Protein AF-0000000082179197 (afdb_homodimer)

Secondary structure (DSSP, 8-state):
------------SSS--------TT-SEEEEE-SS-SSSEEEEEEESS--S-GGG--GGGHHHHHHHHHHHHHHHHHHT-TT-EEEEEEEHHHHT--SSS--EEEEESSPPPSS--/------------SSS--------TT-SEEEEE-SS-SSSEEEEEEESS--S-GGG--GGGHHHHHHHHHHHHHHHHHHT-TT-EEEEEEEHHHHT--SSS--EEEEESSPPPSS--

Structure (mmCIF, N/CA/C/O backbone):
data_AF-0000000082179197-model_v1
#
loop_
_entity.id
_entity.type
_entity.pdbx_description
1 polymer 'HIT domain-containing protein'
#
loop_
_atom_site.group_PDB
_atom_site.id
_atom_site.type_symbol
_atom_site.label_atom_id
_atom_site.label_alt_id
_atom_site.label_comp_id
_atom_site.label_asym_id
_atom_s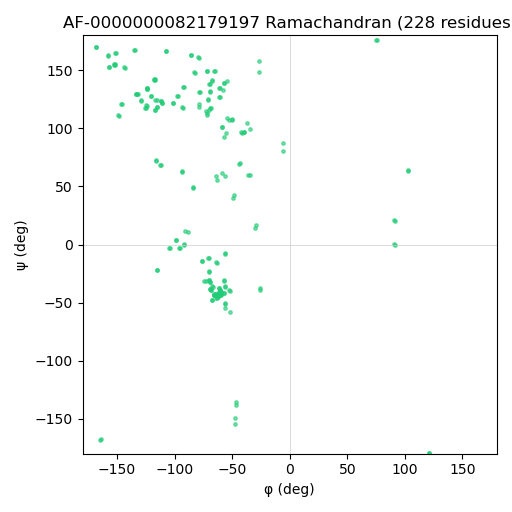ite.label_entity_id
_atom_site.label_seq_id
_atom_site.pdbx_PDB_ins_code
_atom_site.Cartn_x
_atom_site.Cartn_y
_atom_site.Cartn_z
_atom_site.occupancy
_atom_site.B_iso_or_equiv
_atom_site.auth_seq_id
_atom_site.auth_comp_id
_atom_site.auth_asym_id
_atom_site.auth_atom_id
_atom_site.pdbx_PDB_model_num
ATOM 1 N N . VAL A 1 1 ? -20.734 -18.781 -7.215 1 22.14 1 VAL A N 1
ATOM 2 C CA . VAL A 1 1 ? -20.656 -17.375 -6.801 1 22.14 1 VAL A CA 1
ATOM 3 C C . VAL A 1 1 ? -19.672 -16.641 -7.691 1 22.14 1 VAL A C 1
ATOM 5 O O . VAL A 1 1 ? -18.516 -17.062 -7.848 1 22.14 1 VAL A O 1
ATOM 8 N N . PRO A 1 2 ? -19.953 -15.82 -8.773 1 27.11 2 PRO A N 1
ATOM 9 C CA . PRO A 1 2 ? -19.094 -15.438 -9.891 1 27.11 2 PRO A CA 1
ATOM 10 C C . PRO A 1 2 ? -17.781 -14.797 -9.43 1 27.11 2 PRO A C 1
ATOM 12 O O . PRO A 1 2 ? -17.781 -14 -8.492 1 27.11 2 PRO A O 1
ATOM 15 N N . GLY A 1 3 ? -16.703 -15.477 -9.312 1 29.89 3 GLY A N 1
ATOM 16 C CA . GLY A 1 3 ? -15.312 -15.148 -9 1 29.89 3 GLY A CA 1
ATOM 17 C C . GLY A 1 3 ? -14.844 -13.867 -9.656 1 29.89 3 GLY A C 1
ATOM 18 O O . GLY A 1 3 ? -15.102 -13.633 -10.844 1 29.89 3 GLY A O 1
ATOM 19 N N . ALA A 1 4 ? -14.867 -12.766 -8.953 1 36.06 4 ALA A N 1
ATOM 20 C CA . ALA A 1 4 ? -14.461 -11.453 -9.445 1 36.06 4 ALA A CA 1
ATOM 21 C C . ALA A 1 4 ? -13.195 -11.547 -10.297 1 36.06 4 ALA A C 1
ATOM 23 O O . ALA A 1 4 ? -12.188 -12.102 -9.852 1 36.06 4 ALA A O 1
ATOM 24 N N . PRO A 1 5 ? -13.281 -11.625 -11.633 1 37.62 5 PRO A N 1
ATOM 25 C CA . PRO A 1 5 ? -12.188 -11.906 -12.562 1 37.62 5 PRO A CA 1
ATOM 26 C C . PRO A 1 5 ? -10.961 -11.023 -12.32 1 37.62 5 PRO A C 1
ATOM 28 O O . PRO A 1 5 ? -11.102 -9.852 -11.953 1 37.62 5 PRO A O 1
ATOM 31 N N . VAL A 1 6 ? -9.969 -11.531 -11.812 1 39.62 6 VAL A N 1
ATOM 32 C CA . VAL A 1 6 ? -8.633 -10.945 -11.766 1 39.62 6 VAL A CA 1
ATOM 33 C C . VAL A 1 6 ? -8.133 -10.68 -13.18 1 39.62 6 VAL A C 1
ATOM 35 O O . VAL A 1 6 ? -8.133 -11.57 -14.031 1 39.62 6 VAL A O 1
ATOM 38 N N . CYS A 1 7 ? -8.133 -9.523 -13.742 1 36.84 7 CYS A N 1
ATOM 39 C CA . CYS A 1 7 ? -7.758 -9.133 -15.094 1 36.84 7 CYS A CA 1
ATOM 40 C C . CYS A 1 7 ? -6.285 -9.414 -15.352 1 36.84 7 CYS A C 1
ATOM 42 O O . CYS A 1 7 ? -5.414 -8.688 -14.859 1 36.84 7 CYS A O 1
ATOM 44 N N . VAL A 1 8 ? -5.668 -10.641 -15.203 1 36.47 8 VAL A N 1
ATOM 45 C CA . VAL A 1 8 ? -4.266 -10.875 -15.523 1 36.47 8 VAL A CA 1
ATOM 46 C C . VAL A 1 8 ? -4.098 -11.039 -17.031 1 36.47 8 VAL A C 1
ATOM 48 O O . VAL A 1 8 ? -4.895 -11.719 -17.688 1 36.47 8 VAL A O 1
ATOM 51 N N . LYS A 1 9 ? -3.24 -10.062 -17.734 1 36.38 9 LYS A N 1
ATOM 52 C CA . LYS A 1 9 ? -2.926 -10.211 -19.156 1 36.38 9 LYS A CA 1
ATOM 53 C C . LYS A 1 9 ? -1.988 -11.391 -19.391 1 36.38 9 LYS A C 1
ATOM 55 O O . LYS A 1 9 ? -0.962 -11.516 -18.719 1 36.38 9 LYS A O 1
ATOM 60 N N . ASN A 1 10 ? -2.221 -12.539 -20.078 1 35.44 10 ASN A N 1
ATOM 61 C CA . ASN A 1 10 ? -1.372 -13.609 -20.578 1 35.44 10 ASN A CA 1
ATOM 62 C C . ASN A 1 10 ? -0.492 -13.141 -21.734 1 35.44 10 ASN A C 1
ATOM 64 O O . ASN A 1 10 ? -0.9 -12.289 -22.531 1 35.44 10 ASN A O 1
ATOM 68 N N . LYS A 1 11 ? 0.947 -13.359 -21.859 1 31.59 11 LYS A N 1
ATOM 69 C CA . LYS A 1 11 ? 1.962 -13.148 -22.891 1 31.59 11 LYS A CA 1
ATOM 70 C C . LYS A 1 11 ? 1.547 -13.781 -24.219 1 31.59 11 LYS A C 1
ATOM 72 O O . LYS A 1 11 ? 2.326 -13.805 -25.172 1 31.59 11 LYS A O 1
ATOM 77 N N . GLY A 1 12 ? 1.224 -14.852 -24.734 1 33.34 12 GLY A N 1
ATOM 78 C CA . GLY A 1 12 ? 1.693 -15.406 -25.984 1 33.34 12 GLY A CA 1
ATOM 79 C C . GLY A 1 12 ? 1.688 -14.406 -27.125 1 33.34 12 GLY A C 1
ATOM 80 O O . GLY A 1 12 ? 2.74 -14.07 -27.672 1 33.34 12 GLY A O 1
ATOM 81 N N . GLY A 1 13 ? 1.188 -14.555 -28.641 1 32.03 13 GLY A N 1
ATOM 82 C CA . GLY A 1 13 ? 1.488 -14.094 -29.984 1 32.03 13 GLY A CA 1
ATOM 83 C C . GLY A 1 13 ? 1.683 -12.586 -30.062 1 32.03 13 GLY A C 1
ATOM 84 O O . GLY A 1 13 ? 1.967 -11.938 -29.047 1 32.03 13 GLY A O 1
ATOM 85 N N . GLN A 1 14 ? 1.376 -11.781 -31.562 1 31.78 14 GLN A N 1
ATOM 86 C CA . GLN A 1 14 ? 1.366 -10.43 -32.094 1 31.78 14 GLN A CA 1
ATOM 87 C C . GLN A 1 14 ? 1.083 -9.398 -31.016 1 31.78 14 GLN A C 1
ATOM 89 O O . GLN A 1 14 ? 0.491 -9.719 -29.984 1 31.78 14 GLN A O 1
ATOM 94 N N . LEU A 1 15 ? 1.567 -7.883 -31.281 1 34.41 15 LEU A N 1
ATOM 95 C CA . LEU A 1 15 ? 1.465 -6.645 -30.531 1 34.41 15 LEU A CA 1
ATOM 96 C C . LEU A 1 15 ? 0.216 -6.641 -29.656 1 34.41 15 LEU A C 1
ATOM 98 O O . LEU A 1 15 ? -0.754 -5.941 -29.953 1 34.41 15 LEU A O 1
ATOM 102 N N . ASN A 1 16 ? -0.421 -7.699 -29.375 1 31.84 16 ASN A N 1
ATOM 103 C CA . ASN A 1 16 ? -1.785 -7.836 -28.875 1 31.84 16 ASN A CA 1
ATOM 104 C C . ASN A 1 16 ? -1.973 -7.098 -27.562 1 31.84 16 ASN A C 1
ATOM 106 O O . ASN A 1 16 ? -1.055 -7.043 -26.734 1 31.84 16 ASN A O 1
ATOM 110 N N . ILE A 1 17 ? -3.029 -6.297 -27.375 1 32.75 17 ILE A N 1
ATOM 111 C CA . ILE A 1 17 ? -3.527 -5.414 -26.328 1 32.75 17 ILE A CA 1
ATOM 112 C C . ILE A 1 17 ? -3.18 -5.992 -24.969 1 32.75 17 ILE A C 1
ATOM 114 O O . ILE A 1 17 ? -3.277 -7.203 -24.75 1 32.75 17 ILE A O 1
ATOM 118 N N . ARG A 1 18 ? -2.16 -5.578 -24.266 1 37.41 18 ARG A N 1
ATOM 119 C CA . ARG A 1 18 ? -1.825 -5.52 -22.844 1 37.41 18 ARG A CA 1
ATOM 120 C C . ARG A 1 18 ? -3.008 -5.953 -21.984 1 37.41 18 ARG A C 1
ATOM 122 O O . ARG A 1 18 ? -4.082 -5.348 -22.047 1 37.41 18 ARG A O 1
ATOM 129 N N . LYS A 1 19 ? -3.158 -7.082 -21.734 1 39 19 LYS A N 1
ATOM 130 C CA . LYS A 1 19 ? -4.254 -7.855 -21.156 1 39 19 LYS A CA 1
ATOM 131 C C . LYS A 1 19 ? -4.773 -7.211 -19.875 1 39 19 LYS A C 1
ATOM 133 O O . LYS A 1 19 ? -4.137 -7.305 -18.828 1 39 19 LYS A O 1
ATOM 138 N N . VAL A 1 20 ? -4.875 -5.832 -19.875 1 39.06 20 VAL A N 1
ATOM 139 C CA . VAL A 1 20 ? -5.762 -5.172 -18.922 1 39.06 20 VAL A CA 1
ATOM 140 C C . VAL A 1 20 ? -7.016 -6.02 -18.703 1 39.06 20 VAL A C 1
ATOM 142 O O . VAL A 1 20 ? -7.75 -6.301 -19.656 1 39.06 20 VAL A O 1
ATOM 145 N N . VAL A 1 21 ? -6.855 -7.137 -18.266 1 35.69 21 VAL A N 1
ATOM 146 C CA . VAL A 1 21 ? -8.141 -7.781 -18.016 1 35.69 21 VAL A CA 1
ATOM 147 C C . VAL A 1 21 ? -9.094 -6.801 -17.344 1 35.69 21 VAL A C 1
ATOM 149 O O . VAL A 1 21 ? -8.828 -6.352 -16.219 1 35.69 21 VAL A O 1
ATOM 152 N N . LEU A 1 22 ? -9.539 -5.797 -18.125 1 39.91 22 LEU A N 1
ATOM 153 C CA . LEU A 1 22 ? -10.648 -4.969 -17.672 1 39.91 22 LEU A CA 1
ATOM 154 C C . LEU A 1 22 ? -11.883 -5.82 -17.406 1 39.91 22 LEU A C 1
ATOM 156 O O . LEU A 1 22 ? -12.391 -6.488 -18.312 1 39.91 22 LEU A O 1
ATOM 160 N N . HIS A 1 23 ? -11.828 -6.641 -16.594 1 38.22 23 HIS A N 1
ATOM 161 C CA . HIS A 1 23 ? -13.25 -6.961 -16.484 1 38.22 23 HIS A CA 1
ATOM 162 C C . HIS A 1 23 ? -14.078 -5.711 -16.203 1 38.22 23 HIS A C 1
ATOM 164 O O . HIS A 1 23 ? -13.656 -4.844 -15.438 1 38.22 23 HIS A O 1
ATOM 170 N N . VAL A 1 24 ? -14.805 -5.277 -17.141 1 43.41 24 VAL A N 1
ATOM 171 C CA . VAL A 1 24 ? -15.766 -4.18 -17.219 1 43.41 24 VAL A CA 1
ATOM 172 C C . VAL A 1 24 ? -16.328 -3.896 -15.82 1 43.41 24 VAL A C 1
ATOM 174 O O . VAL A 1 24 ? -16.516 -2.738 -15.445 1 43.41 24 VAL A O 1
ATOM 177 N N . LEU A 1 25 ? -16.547 -4.875 -15.031 1 47.84 25 LEU A N 1
ATOM 178 C CA . LEU A 1 25 ? -17.188 -4.629 -13.75 1 47.84 25 LEU A CA 1
ATOM 179 C C . LEU A 1 25 ? -16.156 -4.352 -12.664 1 47.84 25 LEU A C 1
ATOM 181 O O . LEU A 1 25 ? -16.484 -4.262 -11.484 1 47.84 25 LEU A O 1
ATOM 185 N N . CYS A 1 26 ? -14.852 -4.148 -13.273 1 64.44 26 CYS A N 1
ATOM 186 C CA . CYS A 1 26 ? -13.82 -4.129 -12.25 1 64.44 26 CYS A CA 1
ATOM 187 C C . CYS A 1 26 ? -13.531 -2.705 -11.797 1 64.44 26 CYS A C 1
ATOM 189 O O . CYS A 1 26 ? -13.438 -1.792 -12.617 1 64.44 26 CYS A O 1
ATOM 191 N N . ARG A 1 27 ? -13.742 -2.41 -10.594 1 87.25 27 ARG A N 1
ATOM 192 C CA . ARG A 1 27 ? -13.469 -1.143 -9.922 1 87.25 27 ARG A CA 1
ATOM 193 C C . ARG A 1 27 ? -12 -0.755 -10.055 1 87.25 27 ARG A C 1
ATOM 195 O O . ARG A 1 27 ? -11.633 0.396 -9.812 1 87.25 27 ARG A O 1
ATOM 202 N N . CYS A 1 28 ? -11.172 -1.755 -10.625 1 92.38 28 CYS A N 1
ATOM 203 C CA . CYS A 1 28 ? -9.742 -1.528 -10.797 1 92.38 28 CYS A CA 1
ATOM 204 C C . CYS A 1 28 ? -9.242 -2.168 -12.094 1 92.38 28 CYS A C 1
ATOM 206 O O . CYS A 1 28 ? -9.844 -3.121 -12.586 1 92.38 28 CYS A O 1
ATOM 208 N N . ILE A 1 29 ? -8.18 -1.58 -12.641 1 89.31 29 ILE A N 1
ATOM 209 C CA . ILE A 1 29 ? -7.449 -2.156 -13.773 1 89.31 29 ILE A CA 1
ATOM 210 C C . ILE A 1 29 ? -6.016 -2.473 -13.352 1 89.31 29 ILE A C 1
ATOM 212 O O . ILE A 1 29 ? -5.438 -1.772 -12.516 1 89.31 29 ILE A O 1
ATOM 216 N N . ALA A 1 30 ? -5.539 -3.584 -13.867 1 91.75 30 ALA A N 1
ATOM 217 C CA . ALA A 1 30 ? -4.148 -3.963 -13.641 1 91.75 30 ALA A CA 1
ATOM 218 C C . ALA A 1 30 ? -3.41 -4.168 -14.961 1 91.75 30 ALA A C 1
ATOM 220 O O . ALA A 1 30 ? -3.961 -4.746 -15.898 1 91.75 30 ALA A O 1
ATOM 221 N N . PHE A 1 31 ? -2.17 -3.609 -15.078 1 90.06 31 PHE A N 1
ATOM 222 C CA . PHE A 1 31 ? -1.373 -3.771 -16.281 1 90.06 31 PHE A CA 1
ATOM 223 C C . PHE A 1 31 ? 0.115 -3.688 -15.969 1 90.06 31 PHE A C 1
ATOM 225 O O . PHE A 1 31 ? 0.511 -3.064 -14.984 1 90.06 31 PHE A O 1
ATOM 232 N N . HIS A 1 32 ? 0.872 -4.27 -16.766 1 92.94 32 HIS A N 1
ATOM 233 C CA . HIS A 1 32 ? 2.314 -4.285 -16.547 1 92.94 32 HIS A CA 1
ATOM 234 C C . HIS A 1 32 ? 2.918 -2.902 -16.766 1 92.94 32 HIS A C 1
ATOM 236 O O . HIS A 1 32 ? 2.518 -2.186 -17.688 1 92.94 32 HIS A O 1
ATOM 242 N N . ASP A 1 33 ? 3.787 -2.588 -15.914 1 92.88 33 ASP A N 1
ATOM 243 C CA . ASP A 1 33 ? 4.508 -1.334 -16.094 1 92.88 33 ASP A CA 1
ATOM 244 C C . ASP A 1 33 ? 5.41 -1.398 -17.328 1 92.88 33 ASP A C 1
ATOM 246 O O . ASP A 1 33 ? 6.078 -2.406 -17.562 1 92.88 33 ASP A O 1
ATOM 250 N N . VAL A 1 34 ? 5.5 -0.351 -18.078 1 89.56 34 VAL A N 1
ATOM 251 C CA . VAL A 1 34 ? 6.262 -0.293 -19.312 1 89.56 34 VAL A CA 1
ATOM 252 C C . VAL A 1 34 ? 7.758 -0.261 -19.016 1 89.56 34 VAL A C 1
ATOM 254 O O . VAL A 1 34 ? 8.57 -0.697 -19.828 1 89.56 34 VAL A O 1
ATOM 257 N N . THR A 1 35 ? 8.172 0.326 -17.906 1 93.5 35 THR A N 1
ATOM 258 C CA . THR A 1 35 ? 9.555 0.4 -17.453 1 93.5 35 THR A CA 1
ATOM 259 C C . THR A 1 35 ? 9.742 -0.354 -16.141 1 93.5 35 THR A C 1
ATOM 261 O O . THR A 1 35 ? 9.961 0.257 -15.094 1 93.5 35 THR A O 1
ATOM 264 N N . PRO A 1 36 ? 9.703 -1.612 -16.234 1 95.25 36 PRO A N 1
ATOM 265 C CA . PRO A 1 36 ? 9.719 -2.428 -15.023 1 95.25 36 PRO A CA 1
ATOM 266 C C . PRO A 1 36 ? 10.984 -2.23 -14.195 1 95.25 36 PRO A C 1
ATOM 268 O O . PRO A 1 36 ? 12.078 -2.098 -14.75 1 95.25 36 PRO A O 1
ATOM 271 N N . GLN A 1 37 ? 10.852 -2.078 -12.922 1 97 37 GLN A N 1
ATOM 272 C CA . GLN A 1 37 ? 11.961 -1.92 -11.984 1 97 37 GLN A CA 1
ATOM 273 C C . GLN A 1 37 ? 12.281 -3.24 -11.289 1 97 37 GLN A C 1
ATOM 275 O O . GLN A 1 37 ? 13.125 -3.285 -10.391 1 97 37 GLN A O 1
ATOM 280 N N . ALA A 1 38 ? 11.656 -4.328 -11.602 1 96.88 38 ALA A N 1
ATOM 281 C CA . ALA A 1 38 ? 11.844 -5.711 -11.172 1 96.88 38 ALA A CA 1
ATOM 282 C C . ALA A 1 38 ? 11.406 -6.688 -12.266 1 96.88 38 ALA A C 1
ATOM 284 O O . ALA A 1 38 ? 10.742 -6.293 -13.227 1 96.88 38 ALA A O 1
ATOM 285 N N . PRO A 1 39 ? 11.805 -7.977 -12.164 1 97 39 PRO A N 1
ATOM 286 C CA . PRO A 1 39 ? 11.391 -8.93 -13.195 1 97 39 PRO A CA 1
ATOM 287 C C . PRO A 1 39 ? 9.883 -8.93 -13.438 1 97 39 PRO A C 1
ATOM 289 O O . PRO A 1 39 ? 9.438 -9.07 -14.578 1 97 39 PRO A O 1
ATOM 292 N N . THR A 1 40 ? 9.133 -8.836 -12.406 1 96 40 THR A N 1
ATOM 293 C CA . THR A 1 40 ? 7.695 -8.594 -12.484 1 96 40 THR A CA 1
ATOM 294 C C . THR A 1 40 ? 7.336 -7.25 -11.867 1 96 40 THR A C 1
ATOM 296 O O . THR A 1 40 ? 7.758 -6.938 -10.75 1 96 40 THR A O 1
ATOM 299 N N . HIS A 1 41 ? 6.699 -6.426 -12.586 1 96.44 41 HIS A N 1
ATOM 300 C CA . HIS A 1 41 ? 6.266 -5.105 -12.148 1 96.44 41 HIS A CA 1
ATOM 301 C C . HIS A 1 41 ? 4.969 -4.691 -12.836 1 96.44 41 HIS A C 1
ATOM 303 O O . HIS A 1 41 ? 4.953 -4.469 -14.047 1 96.44 41 HIS A O 1
ATOM 309 N N . PHE A 1 42 ? 3.875 -4.613 -12.141 1 94.75 42 PHE A N 1
ATOM 310 C CA . PHE A 1 42 ? 2.602 -4.176 -12.703 1 94.75 42 PHE A CA 1
ATOM 311 C C . PHE A 1 42 ? 1.914 -3.178 -11.773 1 94.75 42 PHE A C 1
ATOM 313 O O . PHE A 1 42 ? 2.336 -2.99 -10.633 1 94.75 42 PHE A O 1
ATOM 320 N N . LEU A 1 43 ? 0.903 -2.543 -12.328 1 95.38 43 LEU A N 1
ATOM 321 C CA . LEU A 1 43 ? 0.179 -1.494 -11.617 1 95.38 43 LEU A CA 1
ATOM 322 C C . LEU A 1 43 ? -1.28 -1.885 -11.406 1 95.38 43 LEU A C 1
ATOM 324 O O . LEU A 1 43 ? -1.883 -2.527 -12.273 1 95.38 43 LEU A O 1
ATOM 328 N N . VAL A 1 44 ? -1.784 -1.558 -10.297 1 94.69 44 VAL A N 1
ATOM 329 C CA . VAL A 1 44 ? -3.219 -1.619 -10.047 1 94.69 44 VAL A CA 1
ATOM 330 C C . VAL A 1 44 ? -3.777 -0.207 -9.891 1 94.69 44 VAL A C 1
ATOM 332 O O . VAL A 1 44 ? -3.334 0.549 -9.016 1 94.69 44 VAL A O 1
ATOM 335 N N . VAL A 1 45 ? -4.793 0.143 -10.727 1 94.31 45 VAL A N 1
ATOM 336 C CA . VAL A 1 45 ? -5.32 1.5 -10.836 1 94.31 45 VAL A CA 1
ATOM 337 C C . VAL A 1 45 ? -6.84 1.479 -10.703 1 94.31 45 VAL A C 1
ATOM 339 O O . VAL A 1 45 ? -7.52 0.712 -11.383 1 94.31 45 VAL A O 1
ATOM 342 N N . PRO A 1 46 ? -7.359 2.277 -9.703 1 95.25 46 PRO A N 1
ATOM 343 C CA . PRO A 1 46 ? -8.82 2.352 -9.641 1 95.25 46 PRO A CA 1
ATOM 344 C C . PRO A 1 46 ? -9.43 3.158 -10.789 1 95.25 46 PRO A C 1
ATOM 346 O O . PRO A 1 46 ? -8.797 4.094 -11.289 1 95.25 46 PRO A O 1
ATOM 349 N N . ARG A 1 47 ? -10.602 2.809 -11.172 1 91.56 47 ARG A N 1
ATOM 350 C CA . ARG A 1 47 ? -11.305 3.582 -12.195 1 91.56 47 ARG A CA 1
ATOM 351 C C . ARG A 1 47 ? -11.703 4.957 -11.664 1 91.56 47 ARG A C 1
ATOM 353 O O . ARG A 1 47 ? -11.703 5.938 -12.406 1 91.56 47 ARG A O 1
ATOM 360 N N . LYS A 1 48 ? -12.133 4.977 -10.359 1 94.38 48 LYS A N 1
ATOM 361 C CA . LYS A 1 48 ? -12.438 6.258 -9.727 1 94.38 48 LYS A CA 1
ATOM 362 C C . LYS A 1 48 ? -11.203 7.152 -9.672 1 94.38 48 LYS A C 1
ATOM 364 O O . LYS A 1 48 ? -10.148 6.734 -9.195 1 94.38 48 LYS A O 1
ATOM 369 N N . PRO A 1 49 ? -11.312 8.32 -10.148 1 95.31 49 PRO A N 1
ATOM 370 C CA . PRO A 1 49 ? -10.148 9.219 -10.102 1 95.31 49 PRO A CA 1
ATOM 371 C C . PRO A 1 49 ? -9.844 9.719 -8.695 1 95.31 49 PRO A C 1
ATOM 373 O O . PRO A 1 49 ? -10.688 10.375 -8.07 1 95.31 49 PRO A O 1
ATOM 376 N N . ILE A 1 50 ? -8.781 9.352 -8.156 1 97.06 50 ILE A N 1
ATOM 377 C CA . ILE A 1 50 ? -8.195 9.867 -6.926 1 97.06 50 ILE A CA 1
ATOM 378 C C . ILE A 1 50 ? -6.77 10.336 -7.188 1 97.06 50 ILE A C 1
ATOM 380 O O . ILE A 1 50 ? -5.906 9.539 -7.559 1 97.06 50 ILE A O 1
ATOM 384 N N . VAL A 1 51 ? -6.512 11.57 -7.004 1 97.88 51 VAL A N 1
ATOM 385 C CA . VAL A 1 51 ? -5.258 12.188 -7.426 1 97.88 51 VAL A CA 1
ATOM 386 C C . VAL A 1 51 ? -4.105 11.641 -6.586 1 97.88 51 VAL A C 1
ATOM 388 O O . VAL A 1 51 ? -3.039 11.32 -7.117 1 97.88 51 VAL A O 1
ATOM 391 N N . GLN A 1 52 ? -4.219 11.586 -5.273 1 97.88 52 GLN A N 1
ATOM 392 C CA . GLN A 1 52 ? -3.213 11.094 -4.336 1 97.88 52 GLN A CA 1
ATOM 393 C C . GLN A 1 52 ? -3.863 10.539 -3.076 1 97.88 52 GLN A C 1
ATOM 395 O O . GLN A 1 52 ? -5.008 10.867 -2.762 1 97.88 52 GLN A O 1
ATOM 400 N N . LEU A 1 53 ? -3.201 9.656 -2.412 1 98.38 53 LEU A N 1
ATOM 401 C CA . LEU A 1 53 ? -3.738 9.016 -1.215 1 98.38 53 LEU A CA 1
ATOM 402 C C . LEU A 1 53 ? -4.125 10.062 -0.172 1 98.38 53 LEU A C 1
ATOM 404 O O . LEU A 1 53 ? -5.145 9.914 0.51 1 98.38 53 LEU A O 1
ATOM 408 N N . SER A 1 54 ? -3.346 11.133 -0.08 1 97.94 54 SER A N 1
ATOM 409 C CA . SER A 1 54 ? -3.59 12.188 0.906 1 97.94 54 SER A CA 1
ATOM 410 C C . SER A 1 54 ? -4.926 12.875 0.655 1 97.94 54 SER A C 1
ATOM 412 O O . SER A 1 54 ? -5.457 13.555 1.54 1 97.94 54 SER A O 1
ATOM 414 N N . LYS A 1 55 ? -5.516 12.695 -0.516 1 97.88 55 LYS A N 1
ATOM 415 C CA . LYS A 1 55 ? -6.785 13.32 -0.875 1 97.88 55 LYS A CA 1
ATOM 416 C C . LYS A 1 55 ? -7.93 12.32 -0.819 1 97.88 55 LYS A C 1
ATOM 418 O O . LYS A 1 55 ? -9.086 12.672 -1.06 1 97.88 55 LYS A O 1
ATOM 423 N N . ALA A 1 56 ? -7.629 11.07 -0.537 1 97.75 56 ALA A N 1
ATOM 424 C CA . ALA A 1 56 ? -8.664 10.055 -0.381 1 97.75 56 ALA A CA 1
ATOM 425 C C . ALA A 1 56 ? -9.547 10.344 0.831 1 97.75 56 ALA A C 1
ATOM 427 O O . ALA A 1 56 ? -9.086 10.922 1.816 1 97.75 56 ALA A O 1
ATOM 428 N N . GLU A 1 57 ? -10.758 9.961 0.745 1 97.31 57 GLU A N 1
ATOM 429 C CA . GLU A 1 57 ? -11.734 10.125 1.817 1 97.31 57 GLU A CA 1
ATOM 430 C C . GLU A 1 57 ? -12.055 8.789 2.482 1 97.31 57 GLU A C 1
ATOM 432 O O . GLU A 1 57 ? -11.75 7.73 1.933 1 97.31 57 GLU A O 1
ATOM 437 N N . ASP A 1 58 ? -12.711 8.906 3.645 1 94.44 58 ASP A N 1
ATOM 438 C CA . ASP A 1 58 ? -13.094 7.691 4.359 1 94.44 58 ASP A CA 1
ATOM 439 C C . ASP A 1 58 ? -13.961 6.789 3.482 1 94.44 58 ASP A C 1
ATOM 441 O O . ASP A 1 58 ? -13.891 5.562 3.59 1 94.44 58 ASP A O 1
ATOM 445 N N . SER A 1 59 ? -14.734 7.363 2.59 1 97 59 SER A N 1
ATOM 446 C CA . SER A 1 59 ? -15.625 6.617 1.71 1 97 59 SER A CA 1
ATOM 447 C C . SER A 1 59 ? -14.844 5.836 0.657 1 97 59 SER A C 1
ATOM 449 O O . SER A 1 59 ? -15.391 4.953 -0.004 1 97 59 SER A O 1
ATOM 451 N N . ASP A 1 60 ? -13.547 6.133 0.557 1 97.25 60 ASP A N 1
ATOM 452 C CA . ASP A 1 60 ? -12.719 5.473 -0.446 1 97.25 60 ASP A CA 1
ATOM 453 C C . ASP A 1 60 ? -12.055 4.219 0.126 1 97.25 60 ASP A C 1
ATOM 455 O O . ASP A 1 60 ? -11.367 3.488 -0.592 1 97.25 60 ASP A O 1
ATOM 459 N N . ALA A 1 61 ? -12.328 3.941 1.386 1 96.38 61 ALA A N 1
ATOM 460 C CA . ALA A 1 61 ? -11.656 2.836 2.062 1 96.38 61 ALA A CA 1
ATOM 461 C C . ALA A 1 61 ? -11.938 1.511 1.36 1 96.38 61 ALA A C 1
ATOM 463 O O . ALA A 1 61 ? -11.023 0.707 1.153 1 96.38 61 ALA A O 1
ATOM 464 N N . ALA A 1 62 ? -13.164 1.286 0.976 1 95.31 62 ALA A N 1
ATOM 465 C CA . ALA A 1 62 ? -13.539 0.037 0.317 1 95.31 62 ALA A CA 1
ATOM 466 C C . ALA A 1 62 ? -12.781 -0.136 -0.998 1 95.31 62 ALA A C 1
ATOM 468 O O . ALA A 1 62 ? -12.297 -1.229 -1.304 1 95.31 62 ALA A O 1
ATOM 469 N N . LEU A 1 63 ? -12.711 0.954 -1.708 1 95.56 63 LEU A N 1
ATOM 470 C CA . LEU A 1 63 ? -12.016 0.93 -2.988 1 95.56 63 LEU A CA 1
ATOM 471 C C . LEU A 1 63 ? -10.523 0.668 -2.791 1 95.56 63 LEU A C 1
ATOM 473 O O . LEU A 1 63 ? -9.93 -0.148 -3.504 1 95.56 63 LEU A O 1
ATOM 477 N N . LEU A 1 64 ? -9.93 1.308 -1.811 1 97.62 64 LEU A N 1
ATOM 478 C CA . LEU A 1 64 ? -8.508 1.132 -1.52 1 97.62 64 LEU A CA 1
ATOM 479 C C . LEU A 1 64 ? -8.211 -0.309 -1.118 1 97.62 64 LEU A C 1
ATOM 481 O O . LEU A 1 64 ? -7.219 -0.89 -1.567 1 97.62 64 LEU A O 1
ATOM 485 N N . GLY A 1 65 ? -9.055 -0.852 -0.257 1 97.06 65 GLY A N 1
ATOM 486 C CA . GLY A 1 65 ? -8.922 -2.252 0.109 1 97.06 65 GLY A CA 1
ATOM 487 C C . GLY A 1 65 ? -9.062 -3.193 -1.072 1 97.06 65 GLY A C 1
ATOM 488 O O . GLY A 1 65 ? -8.328 -4.184 -1.174 1 97.06 65 GLY A O 1
ATOM 489 N N . HIS A 1 66 ? -10.008 -2.871 -1.91 1 95 66 HIS A N 1
ATOM 490 C CA . HIS A 1 66 ? -10.203 -3.672 -3.113 1 95 66 HIS A CA 1
ATOM 491 C C . HIS A 1 66 ? -8.961 -3.658 -3.998 1 95 66 HIS A C 1
ATOM 493 O O . HIS A 1 66 ? -8.594 -4.684 -4.574 1 95 66 HIS A O 1
ATOM 499 N N . MET A 1 67 ? -8.305 -2.551 -4.117 1 95.62 67 MET A N 1
ATOM 500 C CA . MET A 1 67 ? -7.07 -2.459 -4.895 1 95.62 67 MET A CA 1
ATOM 501 C C . MET A 1 67 ? -6.031 -3.455 -4.383 1 95.62 67 MET A C 1
ATOM 503 O O . MET A 1 67 ? -5.359 -4.117 -5.176 1 95.62 67 MET A O 1
ATOM 507 N N . MET A 1 68 ? -5.914 -3.584 -3.064 1 97.12 68 MET A N 1
ATOM 508 C CA . MET A 1 68 ? -4.93 -4.488 -2.477 1 97.12 68 MET A CA 1
ATOM 509 C C . MET A 1 68 ? -5.301 -5.941 -2.742 1 97.12 68 MET A C 1
ATOM 511 O O . MET A 1 68 ? -4.43 -6.77 -3.014 1 97.12 68 MET A O 1
ATOM 515 N N . ILE A 1 69 ? -6.57 -6.23 -2.686 1 95.81 69 ILE A N 1
ATOM 516 C CA . ILE A 1 69 ? -7.039 -7.582 -2.975 1 95.81 69 ILE A CA 1
ATOM 517 C C . ILE A 1 69 ? -6.777 -7.918 -4.441 1 95.81 69 ILE A C 1
ATOM 519 O O . ILE A 1 69 ? -6.336 -9.023 -4.762 1 95.81 69 ILE A O 1
ATOM 523 N N . VAL A 1 70 ? -7.051 -6.984 -5.336 1 93.56 70 VAL A N 1
ATOM 524 C CA . VAL A 1 70 ? -6.77 -7.18 -6.754 1 93.56 70 VAL A CA 1
ATOM 525 C C . VAL A 1 70 ? -5.273 -7.41 -6.957 1 93.56 70 VAL A C 1
ATOM 527 O O . VAL A 1 70 ? -4.871 -8.297 -7.711 1 93.56 70 VAL A O 1
ATOM 530 N N . ALA A 1 71 ? -4.457 -6.609 -6.27 1 95.38 71 ALA A N 1
ATOM 531 C CA . ALA A 1 71 ? -3.008 -6.742 -6.371 1 95.38 71 ALA A CA 1
ATOM 532 C C . ALA A 1 71 ? -2.564 -8.156 -6.016 1 95.38 71 ALA A C 1
ATOM 534 O O . ALA A 1 71 ? -1.795 -8.781 -6.754 1 95.38 71 ALA A O 1
ATOM 535 N N . LYS A 1 72 ? -3.037 -8.656 -4.844 1 95.31 72 LYS A N 1
ATOM 536 C CA . LYS A 1 72 ? -2.582 -9.977 -4.414 1 95.31 72 LYS A CA 1
ATOM 537 C C . LYS A 1 72 ? -3.1 -11.062 -5.352 1 95.31 72 LYS A C 1
ATOM 539 O O . LYS A 1 72 ? -2.395 -12.039 -5.625 1 95.31 72 LYS A O 1
ATOM 544 N N . LYS A 1 73 ? -4.352 -10.93 -5.883 1 93.12 73 LYS A N 1
ATOM 545 C CA . LYS A 1 73 ? -4.895 -11.914 -6.816 1 93.12 73 LYS A CA 1
ATOM 546 C C . LYS A 1 73 ? -4.094 -11.945 -8.117 1 93.12 73 LYS A C 1
ATOM 548 O O . LYS A 1 73 ? -3.793 -13.016 -8.641 1 93.12 73 LYS A O 1
ATOM 553 N N . CYS A 1 74 ? -3.762 -10.789 -8.617 1 92.5 74 CYS A N 1
ATOM 554 C CA . CYS A 1 74 ? -2.943 -10.695 -9.828 1 92.5 74 CYS A CA 1
ATOM 555 C C . CYS A 1 74 ? -1.565 -11.305 -9.602 1 92.5 74 CYS A C 1
ATOM 557 O O . CYS A 1 74 ? -1.044 -12.008 -10.461 1 92.5 74 CYS A O 1
ATOM 559 N N . ALA A 1 75 ? -1.019 -11 -8.469 1 94.5 75 ALA A N 1
ATOM 560 C CA . ALA A 1 75 ? 0.292 -11.555 -8.133 1 94.5 75 ALA A CA 1
ATOM 561 C C . ALA A 1 75 ? 0.259 -13.078 -8.109 1 94.5 75 ALA A C 1
ATOM 563 O O . ALA A 1 75 ? 1.2 -13.734 -8.57 1 94.5 75 ALA A O 1
ATOM 564 N N . GLU A 1 76 ? -0.814 -13.609 -7.562 1 93.44 76 GLU A N 1
ATOM 565 C CA . GLU A 1 76 ? -1.011 -15.055 -7.539 1 93.44 76 GLU A CA 1
ATOM 566 C C . GLU A 1 76 ? -1.138 -15.617 -8.953 1 93.44 76 GLU A C 1
ATOM 568 O O . GLU A 1 76 ? -0.496 -16.609 -9.289 1 93.44 76 GLU A O 1
ATOM 573 N N . GLN A 1 77 ? -1.896 -15.008 -9.742 1 90.88 77 GLN A N 1
ATOM 574 C CA . GLN A 1 77 ? -2.152 -15.461 -11.102 1 90.88 77 GLN A CA 1
ATOM 575 C C . GLN A 1 77 ? -0.882 -15.414 -11.945 1 90.88 77 GLN A C 1
ATOM 577 O O . GLN A 1 77 ? -0.636 -16.312 -12.75 1 90.88 77 GLN A O 1
ATOM 582 N N . ILE A 1 78 ? -0.07 -14.328 -11.828 1 89.94 78 ILE A N 1
ATOM 583 C CA . ILE A 1 78 ? 1.163 -14.141 -12.586 1 89.94 78 ILE A CA 1
ATOM 584 C C . ILE A 1 78 ? 2.217 -15.141 -12.109 1 89.94 78 ILE A C 1
ATOM 586 O O . ILE A 1 78 ? 3.105 -15.523 -12.875 1 89.94 78 ILE A O 1
ATOM 590 N N . GLY A 1 79 ? 2.15 -15.461 -10.812 1 91.75 79 GLY A N 1
ATOM 591 C CA . GLY A 1 79 ? 3.064 -16.453 -10.273 1 91.75 79 GLY A CA 1
ATOM 592 C C . GLY A 1 79 ? 4.207 -15.852 -9.477 1 91.75 79 GLY A C 1
ATOM 593 O O . GLY A 1 79 ? 5.375 -16.031 -9.828 1 91.75 79 GLY A O 1
ATOM 594 N N . LEU A 1 80 ? 3.926 -15.242 -8.43 1 95.31 80 LEU A N 1
ATOM 595 C CA . LEU A 1 80 ? 4.906 -14.727 -7.484 1 95.31 80 LEU A CA 1
ATOM 596 C C . LEU A 1 80 ? 4.84 -15.484 -6.164 1 95.31 80 LEU A C 1
ATOM 598 O O . LEU A 1 80 ? 4.516 -14.898 -5.125 1 95.31 80 LEU A O 1
ATOM 602 N N . PRO A 1 81 ? 5.219 -16.703 -6.164 1 93.81 81 PRO A N 1
ATOM 603 C CA . PRO A 1 81 ? 5.008 -17.562 -5.008 1 93.81 81 PRO A CA 1
ATOM 604 C C . PRO A 1 81 ? 5.891 -17.188 -3.818 1 93.81 81 PRO A C 1
ATOM 606 O O . PRO A 1 81 ? 5.566 -17.531 -2.674 1 93.81 81 PRO A O 1
ATOM 609 N N . LYS A 1 82 ? 6.984 -16.531 -4.066 1 97.5 82 LYS A N 1
ATOM 610 C CA . LYS A 1 82 ? 7.918 -16.234 -2.986 1 97.5 82 LYS A CA 1
ATOM 611 C C . LYS A 1 82 ? 7.672 -14.828 -2.43 1 97.5 82 LYS A C 1
ATOM 613 O O . LYS A 1 82 ? 8.422 -14.359 -1.567 1 97.5 82 LYS A O 1
ATOM 618 N N . GLY A 1 83 ? 6.703 -14.094 -3.062 1 98.06 83 GLY A N 1
ATOM 619 C CA . GLY A 1 83 ? 6.344 -12.805 -2.504 1 98.06 83 GLY A CA 1
ATOM 620 C C . GLY A 1 83 ? 6.559 -11.656 -3.473 1 98.06 83 GLY A C 1
ATOM 621 O O . GLY A 1 83 ? 6.898 -11.875 -4.637 1 98.06 83 GLY A O 1
ATOM 622 N N . TYR A 1 84 ? 6.258 -10.469 -3.02 1 98.44 84 TYR A N 1
ATOM 623 C CA . TYR A 1 84 ? 6.281 -9.227 -3.781 1 98.44 84 TYR A CA 1
ATOM 624 C C . TYR A 1 84 ? 6.16 -8.016 -2.857 1 98.44 84 TYR A C 1
ATOM 626 O O . TYR A 1 84 ? 5.961 -8.172 -1.649 1 98.44 84 TYR A O 1
ATOM 634 N N . ARG A 1 85 ? 6.367 -6.887 -3.361 1 98.75 85 ARG A N 1
ATOM 635 C CA . ARG A 1 85 ? 6.273 -5.625 -2.637 1 98.75 85 ARG A CA 1
ATOM 636 C C . ARG A 1 85 ? 5.23 -4.707 -3.266 1 98.75 85 ARG A C 1
ATOM 638 O O . ARG A 1 85 ? 5.199 -4.543 -4.488 1 98.75 85 ARG A O 1
ATOM 645 N N . LEU A 1 86 ? 4.309 -4.215 -2.465 1 98.69 86 LEU A N 1
ATOM 646 C CA . LEU A 1 86 ? 3.395 -3.162 -2.891 1 98.69 86 LEU A CA 1
ATOM 647 C C . LEU A 1 86 ? 3.951 -1.785 -2.545 1 98.69 86 LEU A C 1
ATOM 649 O O . LEU A 1 86 ? 4.465 -1.576 -1.443 1 98.69 86 LEU A O 1
ATOM 653 N N . ILE A 1 87 ? 3.854 -0.876 -3.467 1 98.62 87 ILE A N 1
ATOM 654 C CA . ILE A 1 87 ? 4.305 0.493 -3.25 1 98.62 87 ILE A CA 1
ATOM 655 C C . ILE A 1 87 ? 3.227 1.472 -3.713 1 98.62 87 ILE A C 1
ATOM 657 O O . ILE A 1 87 ? 2.67 1.321 -4.805 1 98.62 87 ILE A O 1
ATOM 661 N N . LEU A 1 88 ? 2.885 2.369 -2.938 1 98.69 88 LEU A N 1
ATOM 662 C CA . LEU A 1 88 ? 2.039 3.504 -3.299 1 98.69 88 LEU A CA 1
ATOM 663 C C . LEU A 1 88 ? 2.73 4.824 -2.971 1 98.69 88 LEU A C 1
ATOM 665 O O . LEU A 1 88 ? 3.066 5.082 -1.812 1 98.69 88 LEU A O 1
ATOM 669 N N . ASN A 1 89 ? 2.955 5.645 -3.951 1 98.62 89 ASN A N 1
ATOM 670 C CA . ASN A 1 89 ? 3.629 6.93 -3.803 1 98.62 89 ASN A CA 1
ATOM 671 C C . ASN A 1 89 ? 2.629 8.078 -3.697 1 98.62 89 ASN A C 1
ATOM 673 O O . ASN A 1 89 ? 1.693 8.164 -4.496 1 98.62 89 ASN A O 1
ATOM 677 N N . ASP A 1 90 ? 2.787 8.875 -2.68 1 98.69 90 ASP A N 1
ATOM 678 C CA . ASP A 1 90 ? 1.966 10.07 -2.475 1 98.69 90 ASP A CA 1
ATOM 679 C C . ASP A 1 90 ? 2.816 11.336 -2.523 1 98.69 90 ASP A C 1
ATOM 681 O O . ASP A 1 90 ? 3.766 11.484 -1.753 1 98.69 90 ASP A O 1
ATOM 685 N N . GLY A 1 91 ? 2.59 12.242 -3.518 1 98.25 91 GLY A N 1
ATOM 686 C CA . GLY A 1 91 ? 3.256 13.531 -3.568 1 98.25 91 GLY A CA 1
ATOM 687 C C . GLY A 1 91 ? 4.703 13.438 -4.012 1 98.25 91 GLY A C 1
ATOM 688 O O . GLY A 1 91 ? 5.215 12.344 -4.25 1 98.25 91 GLY A O 1
ATOM 689 N N . PRO A 1 92 ? 5.332 14.602 -4.152 1 97.81 92 PRO A N 1
ATOM 690 C CA . PRO A 1 92 ? 6.703 14.664 -4.664 1 97.81 92 PRO A CA 1
ATOM 691 C C . PRO A 1 92 ? 7.699 13.922 -3.775 1 97.81 92 PRO A C 1
ATOM 693 O O . PRO A 1 92 ? 8.586 13.234 -4.277 1 97.81 92 PRO A O 1
ATOM 696 N N . ASP A 1 93 ? 7.559 13.961 -2.473 1 97.88 93 ASP A N 1
ATOM 697 C CA . ASP A 1 93 ? 8.5 13.289 -1.577 1 97.88 93 ASP A CA 1
ATOM 698 C C . ASP A 1 93 ? 8.359 11.773 -1.662 1 97.88 93 ASP A C 1
ATOM 700 O O . ASP A 1 93 ? 9.336 11.039 -1.489 1 97.88 93 ASP A O 1
ATOM 704 N N . GLY A 1 94 ? 7.16 11.281 -1.953 1 97.94 94 GLY A N 1
ATOM 705 C CA . GLY A 1 94 ? 6.949 9.859 -2.145 1 97.94 94 GLY A CA 1
ATOM 706 C C . GLY A 1 94 ? 7.449 9.359 -3.486 1 97.94 94 GLY A C 1
ATOM 707 O O . GLY A 1 94 ? 7.598 8.148 -3.688 1 97.94 94 GLY A O 1
ATOM 708 N N . GLY A 1 95 ? 7.711 10.367 -4.375 1 97.44 95 GLY A N 1
ATOM 709 C CA . GLY A 1 95 ? 8.164 10.008 -5.711 1 97.44 95 GLY A CA 1
ATOM 710 C C . GLY A 1 95 ? 7.023 9.828 -6.695 1 97.44 95 GLY A C 1
ATOM 711 O O . GLY A 1 95 ? 7.152 9.094 -7.676 1 97.44 95 GLY A O 1
ATOM 712 N N . GLN A 1 96 ? 5.895 10.414 -6.379 1 97.81 96 GLN A N 1
ATOM 713 C CA . GLN A 1 96 ? 4.758 10.328 -7.285 1 97.81 96 GLN A CA 1
ATOM 714 C C . GLN A 1 96 ? 4.988 11.156 -8.547 1 97.81 96 GLN A C 1
ATOM 716 O O . GLN A 1 96 ? 5.254 12.359 -8.453 1 97.81 96 GLN A O 1
ATOM 721 N N . SER A 1 97 ? 4.883 10.539 -9.688 1 95.81 97 SER A N 1
ATOM 722 C CA . SER A 1 97 ? 5.078 11.242 -10.953 1 95.81 97 SER A CA 1
ATOM 723 C C . SER A 1 97 ? 3.793 11.266 -11.773 1 95.81 97 SER A C 1
ATOM 725 O O . SER A 1 97 ? 3.67 12.047 -12.719 1 95.81 97 SER A O 1
ATOM 727 N N . VAL A 1 98 ? 2.916 10.352 -11.5 1 95.69 98 VAL A N 1
ATOM 728 C CA . VAL A 1 98 ? 1.57 10.312 -12.062 1 95.69 98 VAL A CA 1
ATOM 729 C C . VAL A 1 98 ? 0.546 10.609 -10.969 1 95.69 98 VAL A C 1
ATOM 731 O O . VAL A 1 98 ? 0.537 9.953 -9.922 1 95.69 98 VAL A O 1
ATOM 734 N N . TYR A 1 99 ? -0.25 11.656 -11.203 1 96.31 99 TYR A N 1
ATOM 735 C CA . TYR A 1 99 ? -1.154 12.094 -10.148 1 96.31 99 TYR A CA 1
ATOM 736 C C . TYR A 1 99 ? -2.525 11.453 -10.297 1 96.31 99 TYR A C 1
ATOM 738 O O . TYR A 1 99 ? -3.521 12.141 -10.539 1 96.31 99 TYR A O 1
ATOM 746 N N . HIS A 1 100 ? -2.654 10.234 -10.219 1 97.25 100 HIS A N 1
ATOM 747 C CA . HIS A 1 100 ? -3.705 9.234 -10.078 1 97.25 100 HIS A CA 1
ATOM 748 C C . HIS A 1 100 ? -3.227 8.047 -9.25 1 97.25 100 HIS A C 1
ATOM 750 O O . HIS A 1 100 ? -2.221 7.414 -9.586 1 97.25 100 HIS A O 1
ATOM 756 N N . ILE A 1 101 ? -3.881 7.77 -8.18 1 98.12 101 ILE A N 1
ATOM 757 C CA . ILE A 1 101 ? -3.385 6.762 -7.246 1 98.12 101 ILE A CA 1
ATOM 758 C C . ILE A 1 101 ? -3.199 5.434 -7.973 1 98.12 101 ILE A C 1
ATOM 760 O O . ILE A 1 101 ? -4.008 5.07 -8.836 1 98.12 101 ILE A O 1
ATOM 764 N N . HIS A 1 102 ? -2.197 4.734 -7.73 1 96.81 102 HIS A N 1
ATOM 765 C CA . HIS A 1 102 ? -1.99 3.373 -8.203 1 96.81 102 HIS A CA 1
ATOM 766 C C . HIS A 1 102 ? -1.001 2.625 -7.32 1 96.81 102 HIS A C 1
ATOM 768 O O . HIS A 1 102 ? -0.166 3.244 -6.656 1 96.81 102 HIS A O 1
ATOM 774 N N . ILE A 1 103 ? -1.124 1.366 -7.266 1 97.94 103 ILE A N 1
ATOM 775 C CA . ILE A 1 103 ? -0.229 0.491 -6.516 1 97.94 103 ILE A CA 1
ATOM 776 C C . ILE A 1 103 ? 0.757 -0.177 -7.473 1 97.94 103 ILE A C 1
ATOM 778 O O . ILE A 1 103 ? 0.352 -0.798 -8.453 1 97.94 103 ILE A O 1
ATOM 782 N N . HIS A 1 104 ? 1.999 0.049 -7.223 1 97.88 104 HIS A N 1
ATOM 783 C CA . HIS A 1 104 ? 3.025 -0.765 -7.867 1 97.88 104 HIS A CA 1
ATOM 784 C C . HIS A 1 104 ? 3.152 -2.125 -7.191 1 97.88 104 HIS A C 1
ATOM 786 O O . HIS A 1 104 ? 3.25 -2.207 -5.965 1 97.88 104 HIS A O 1
ATOM 792 N N . VAL A 1 105 ? 3.156 -3.162 -7.949 1 97.44 105 VAL A N 1
ATOM 793 C CA . VAL A 1 105 ? 3.457 -4.504 -7.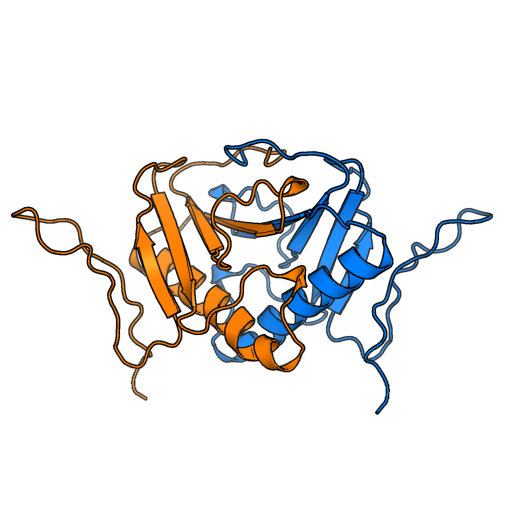465 1 97.44 105 VAL A CA 1
ATOM 794 C C . VAL A 1 105 ? 4.742 -5.016 -8.117 1 97.44 105 VAL A C 1
ATOM 796 O O . VAL A 1 105 ? 4.816 -5.133 -9.336 1 97.44 105 VAL A O 1
ATOM 799 N N . MET A 1 106 ? 5.715 -5.27 -7.289 1 98.25 106 MET A N 1
ATOM 800 C CA . MET A 1 106 ? 7.027 -5.668 -7.789 1 98.25 106 MET A CA 1
ATOM 801 C C . MET A 1 106 ? 7.461 -7 -7.184 1 98.25 106 MET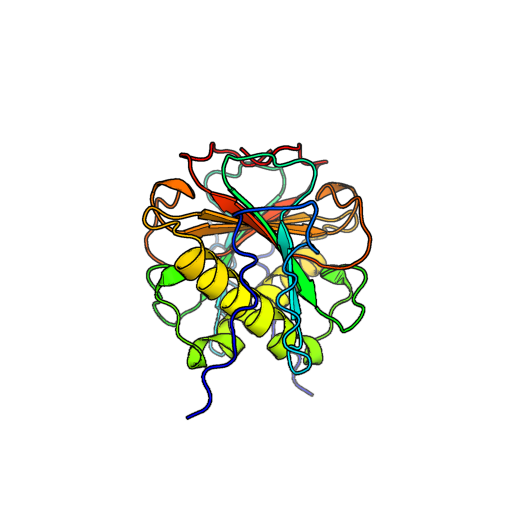 A C 1
ATOM 803 O O . MET A 1 106 ? 7.293 -7.223 -5.984 1 98.25 106 MET A O 1
ATOM 807 N N . GLY A 1 107 ? 7.949 -7.895 -7.973 1 97.75 107 GLY A N 1
ATOM 808 C CA . GLY A 1 107 ? 8.406 -9.203 -7.539 1 97.75 107 GLY A CA 1
ATOM 809 C C . GLY A 1 107 ? 9.266 -9.906 -8.578 1 97.75 107 GLY A C 1
ATOM 810 O O . GLY A 1 107 ? 9.781 -9.273 -9.492 1 97.75 107 GLY A O 1
ATOM 811 N N . GLY A 1 108 ? 9.5 -11.172 -8.352 1 97.31 108 GLY A N 1
ATOM 812 C CA . GLY A 1 108 ? 10.305 -11.969 -9.266 1 97.31 108 GLY A CA 1
ATOM 813 C C . GLY A 1 108 ? 11.773 -11.984 -8.898 1 97.31 108 GLY A C 1
ATOM 814 O O . GLY A 1 108 ? 12.578 -12.633 -9.57 1 97.31 108 GLY A O 1
ATOM 815 N N . ARG A 1 109 ? 12.148 -11.305 -7.859 1 97.19 109 ARG A N 1
ATOM 816 C CA . ARG A 1 109 ? 13.469 -11.266 -7.238 1 97.19 109 ARG A CA 1
ATOM 817 C C . ARG A 1 109 ? 13.383 -10.82 -5.785 1 97.19 109 ARG A C 1
ATOM 819 O O . ARG A 1 109 ? 12.359 -10.297 -5.352 1 97.19 109 ARG A O 1
ATOM 826 N N . GLN A 1 110 ? 14.398 -11.078 -5.055 1 97.5 110 GLN A N 1
ATOM 827 C CA . GLN A 1 110 ? 14.484 -10.492 -3.719 1 97.5 110 GLN A CA 1
ATOM 828 C C . GLN A 1 110 ? 14.688 -8.984 -3.793 1 97.5 110 GLN A C 1
ATOM 830 O O . GLN A 1 110 ? 15.688 -8.508 -4.332 1 97.5 110 GLN A O 1
ATOM 835 N N . LEU A 1 111 ? 13.773 -8.281 -3.295 1 97.25 111 LEU A N 1
ATOM 836 C CA . LEU A 1 111 ? 13.867 -6.824 -3.318 1 97.25 111 LEU A CA 1
ATOM 837 C C . LEU A 1 111 ? 14.727 -6.316 -2.164 1 97.25 111 LEU A C 1
ATOM 839 O O . LEU A 1 111 ? 14.719 -6.902 -1.078 1 97.25 111 LEU A O 1
ATOM 843 N N . GLY A 1 112 ? 15.367 -5.254 -2.453 1 95 112 GLY A N 1
ATOM 844 C CA . GLY A 1 112 ? 16.281 -4.699 -1.472 1 95 112 GLY A CA 1
ATOM 845 C C . GLY A 1 112 ? 15.602 -3.785 -0.469 1 95 112 GLY A C 1
ATOM 846 O O . GLY A 1 112 ? 14.484 -3.33 -0.695 1 95 112 GLY A O 1
ATOM 847 N N . TRP A 1 113 ? 16.25 -3.494 0.645 1 94.81 113 TRP A N 1
ATOM 848 C CA . TRP A 1 113 ? 15.852 -2.592 1.724 1 94.81 113 TRP A CA 1
ATOM 849 C C . TRP A 1 113 ? 17.016 -1.688 2.125 1 94.81 113 TRP A C 1
ATOM 851 O O . TRP A 1 113 ? 18.156 -2.143 2.238 1 94.81 113 TRP A O 1
ATOM 861 N N . PRO A 1 114 ? 16.812 -0.367 2.205 1 94.94 114 PRO A N 1
ATOM 862 C CA . PRO A 1 114 ? 15.531 0.35 2.223 1 94.94 114 PRO A CA 1
ATOM 863 C C . PRO A 1 114 ? 14.922 0.503 0.831 1 94.94 114 PRO A C 1
ATOM 865 O O . PRO A 1 114 ? 15.609 0.312 -0.174 1 94.94 114 PRO A O 1
ATOM 868 N N . PRO A 1 115 ? 13.672 0.771 0.76 1 93.94 115 PRO A N 1
ATOM 869 C CA . PRO A 1 115 ? 12.969 0.866 -0.525 1 93.94 115 PRO A CA 1
ATOM 870 C C . PRO A 1 115 ? 13.102 2.246 -1.165 1 93.94 115 PRO A C 1
ATOM 872 O O . PRO A 1 115 ? 12.109 2.803 -1.645 1 93.94 115 PRO A O 1
ATOM 875 N N . GLY A 1 116 ? 14.297 2.797 -1.249 1 86.12 116 GLY A N 1
ATOM 876 C CA . GLY A 1 116 ? 14.547 4.09 -1.867 1 86.12 116 GLY A CA 1
ATOM 877 C C . GLY A 1 116 ? 14.719 5.211 -0.859 1 86.12 116 GLY A C 1
ATOM 878 O O . GLY A 1 116 ? 14.453 5.027 0.331 1 86.12 116 GLY A O 1
ATOM 879 N N . VAL B 1 1 ? -20 13.953 14.57 1 22.05 1 VAL B N 1
ATOM 880 C CA . VAL B 1 1 ? -19.797 12.617 14.016 1 22.05 1 VAL B CA 1
ATOM 881 C C . VAL B 1 1 ? -18.453 12.062 14.484 1 22.05 1 VAL B C 1
ATOM 883 O O . VAL B 1 1 ? -17.406 12.711 14.312 1 22.05 1 VAL B O 1
ATOM 886 N N . PRO B 1 2 ? -18.203 11.18 15.523 1 27 2 PRO B N 1
ATOM 887 C CA . PRO B 1 2 ? -16.969 10.969 16.297 1 27 2 PRO B CA 1
ATOM 888 C C . PRO B 1 2 ? -15.781 10.602 15.406 1 27 2 PRO B C 1
ATOM 890 O O . PRO B 1 2 ? -15.914 9.797 14.484 1 27 2 PRO B O 1
ATOM 893 N N . GLY B 1 3 ? -14.977 11.492 14.945 1 29.86 3 GLY B N 1
ATOM 894 C CA . GLY B 1 3 ? -13.742 11.438 14.18 1 29.86 3 GLY B CA 1
ATOM 895 C C . GLY B 1 3 ? -12.82 10.312 14.617 1 29.86 3 GLY B C 1
ATOM 896 O O . GLY B 1 3 ? -12.602 10.109 15.812 1 29.86 3 GLY B O 1
ATOM 897 N N . ALA B 1 4 ? -12.859 9.195 13.953 1 35.81 4 ALA B N 1
ATOM 898 C CA . ALA B 1 4 ? -12.039 8.031 14.273 1 35.81 4 ALA B CA 1
ATOM 899 C C . ALA B 1 4 ? -10.609 8.438 14.609 1 35.81 4 ALA B C 1
ATOM 901 O O . ALA B 1 4 ? -9.961 9.141 13.828 1 35.81 4 ALA B O 1
ATOM 902 N N . PRO B 1 5 ? -10.227 8.586 15.883 1 37.75 5 PRO B N 1
ATOM 903 C CA . PRO B 1 5 ? -8.953 9.125 16.359 1 37.75 5 PRO B CA 1
ATOM 904 C C . PRO B 1 5 ? -7.746 8.469 15.68 1 37.75 5 PRO B C 1
ATOM 906 O O . PRO B 1 5 ? -7.777 7.27 15.391 1 37.75 5 PRO B O 1
ATOM 909 N N . VAL B 1 6 ? -7.105 9.133 14.859 1 39.25 6 VAL B N 1
ATOM 910 C CA . VAL B 1 6 ? -5.789 8.812 14.328 1 39.25 6 VAL B CA 1
ATOM 911 C C . VAL B 1 6 ? -4.777 8.711 15.469 1 39.25 6 VAL B C 1
ATOM 913 O O . VAL B 1 6 ? -4.652 9.633 16.281 1 39.25 6 VAL B O 1
ATOM 916 N N . CYS B 1 7 ? -4.355 7.629 15.969 1 37.06 7 CYS B N 1
ATOM 917 C CA . CYS B 1 7 ? -3.453 7.379 17.094 1 37.06 7 CYS B CA 1
ATOM 918 C C . CYS B 1 7 ? -2.061 7.926 16.797 1 37.06 7 CYS B C 1
ATOM 920 O O . CYS B 1 7 ? -1.318 7.352 16 1 37.06 7 CYS B O 1
ATOM 922 N N . VAL B 1 8 ? -1.797 9.266 16.516 1 35.62 8 VAL B N 1
ATOM 923 C CA . VAL B 1 8 ? -0.455 9.797 16.297 1 35.62 8 VAL B CA 1
ATOM 924 C C . VAL B 1 8 ? 0.247 10 17.641 1 35.62 8 VAL B C 1
ATOM 926 O O . VAL B 1 8 ? -0.354 10.508 18.594 1 35.62 8 VAL B O 1
ATOM 929 N N . LYS B 1 9 ? 1.498 9.289 17.906 1 36.28 9 LYS B N 1
ATOM 930 C CA . LYS B 1 9 ? 2.303 9.516 19.094 1 36.28 9 LYS B CA 1
ATOM 931 C C . LYS B 1 9 ? 3.006 10.867 19.031 1 36.28 9 LYS B C 1
ATOM 933 O O . LYS B 1 9 ? 3.676 11.18 18.047 1 36.28 9 LYS B O 1
ATOM 938 N N . ASN B 1 10 ? 2.811 11.992 19.766 1 35.06 10 ASN B N 1
ATOM 939 C CA . ASN B 1 10 ? 3.553 13.234 19.953 1 35.06 10 ASN B CA 1
ATOM 940 C C . ASN B 1 10 ? 4.852 13.008 20.719 1 35.06 10 ASN B C 1
ATOM 942 O O . ASN B 1 10 ? 4.914 12.141 21.594 1 35.06 10 ASN B O 1
ATOM 946 N N . LYS B 1 11 ? 6.148 13.516 20.328 1 31.42 11 LYS B N 1
ATOM 947 C CA . LYS B 1 11 ? 7.484 13.547 20.922 1 31.42 11 LYS B CA 1
ATOM 948 C C . LYS B 1 11 ? 7.469 14.219 22.297 1 31.42 11 LYS B C 1
ATOM 950 O O . LYS B 1 11 ? 8.523 14.469 22.875 1 31.42 11 LYS B O 1
ATOM 955 N N . GLY B 1 12 ? 7.148 15.211 22.859 1 33.41 12 GLY B N 1
ATOM 956 C CA . GLY B 1 12 ? 7.898 15.93 23.875 1 33.41 12 GLY B CA 1
ATOM 957 C C . GLY B 1 12 ? 8.461 15.023 24.953 1 33.41 12 GLY B C 1
ATOM 958 O O . GLY B 1 12 ? 9.664 14.75 24.969 1 33.41 12 GLY B O 1
ATOM 959 N N . GLY B 1 13 ? 8.516 15.242 26.562 1 31.73 13 GLY B N 1
ATOM 960 C CA . GLY B 1 13 ? 9.336 14.938 27.719 1 31.73 13 GLY B CA 1
ATOM 961 C C . GLY B 1 13 ? 9.766 13.477 27.781 1 31.73 13 GLY B C 1
ATOM 962 O O . GLY B 1 13 ? 10.68 13.07 27.062 1 31.73 13 GLY B O 1
ATOM 963 N N . GLN B 1 14 ? 10.008 12.742 29.297 1 31.48 14 GLN B N 1
ATOM 964 C CA . GLN B 1 14 ? 10.344 11.43 29.844 1 31.48 14 GLN B CA 1
ATOM 965 C C . GLN B 1 14 ? 9.906 10.312 28.906 1 31.48 14 GLN B C 1
ATOM 967 O O . GLN B 1 14 ? 8.977 10.484 28.125 1 31.48 14 GLN B O 1
ATOM 972 N N . LEU B 1 15 ? 10.781 8.977 28.875 1 34.28 15 LEU B N 1
ATOM 973 C CA . LEU B 1 15 ? 10.703 7.703 28.156 1 34.28 15 LEU B CA 1
ATOM 974 C C . LEU B 1 15 ? 9.258 7.352 27.844 1 34.28 15 LEU B C 1
ATOM 976 O O . LEU B 1 15 ? 8.68 6.453 28.453 1 34.28 15 LEU B O 1
ATOM 980 N N . ASN B 1 16 ? 8.344 8.188 27.938 1 31.55 16 ASN B N 1
ATOM 981 C CA . ASN B 1 16 ? 6.914 7.902 27.984 1 31.55 16 ASN 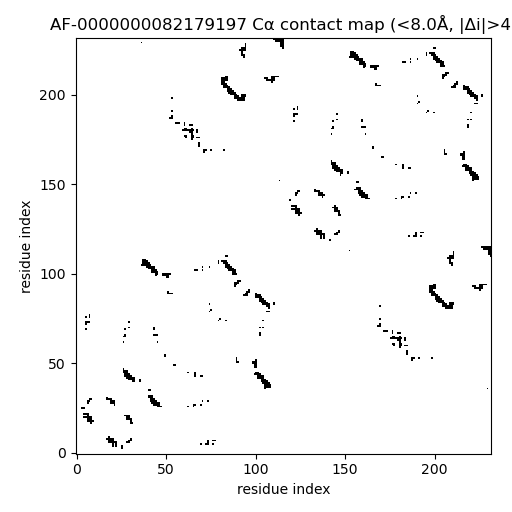B CA 1
ATOM 982 C C . ASN B 1 16 ? 6.469 7.059 26.797 1 31.55 16 ASN B C 1
ATOM 984 O O . ASN B 1 16 ? 7.043 7.16 25.703 1 31.55 16 ASN B O 1
ATOM 988 N N . ILE B 1 17 ? 5.566 6.094 26.969 1 32.03 17 ILE B N 1
ATOM 989 C CA . ILE B 1 17 ? 4.941 5.066 26.141 1 32.03 17 ILE B CA 1
ATOM 990 C C . ILE B 1 17 ? 4.699 5.613 24.734 1 32.03 17 ILE B C 1
ATOM 992 O O . ILE B 1 17 ? 4.355 6.785 24.578 1 32.03 17 ILE B O 1
ATOM 996 N N . ARG B 1 18 ? 5.441 5.27 23.703 1 37.06 18 ARG B N 1
ATOM 997 C CA . ARG B 1 18 ? 5.227 5.113 22.266 1 37.06 18 ARG B CA 1
ATOM 998 C C . ARG B 1 18 ? 3.756 5.297 21.906 1 37.06 18 ARG B C 1
ATOM 1000 O O . ARG B 1 18 ? 2.9 4.535 22.359 1 37.06 18 ARG B O 1
ATOM 1007 N N . LYS B 1 19 ? 3.346 6.367 21.812 1 38.44 19 LYS B N 1
ATOM 1008 C CA . LYS B 1 19 ? 1.979 6.867 21.688 1 38.44 19 LYS B CA 1
ATOM 1009 C C . LYS B 1 19 ? 1.208 6.105 20.609 1 38.44 19 LYS B C 1
ATOM 1011 O O . LYS B 1 19 ? 1.424 6.316 19.422 1 38.44 19 LYS B O 1
ATOM 1016 N N . VAL B 1 20 ? 1.397 4.742 20.594 1 38.88 20 VAL B N 1
ATOM 1017 C CA . VAL B 1 20 ? 0.4 3.879 19.969 1 38.88 20 VAL B CA 1
ATOM 1018 C C . VAL B 1 20 ? -0.995 4.461 20.172 1 38.88 20 VAL B C 1
ATOM 1020 O O . VAL B 1 20 ? -1.428 4.648 21.312 1 38.88 20 VAL B O 1
ATOM 1023 N N . VAL B 1 21 ? -1.209 5.562 19.719 1 35.75 21 VAL B N 1
ATOM 1024 C CA . VAL B 1 21 ? -2.607 5.938 19.906 1 35.75 21 VAL B CA 1
ATOM 1025 C C . VAL B 1 21 ? -3.512 4.754 19.562 1 35.75 21 VAL B C 1
ATOM 1027 O O . VAL B 1 21 ? -3.545 4.305 18.406 1 35.75 21 VAL B O 1
ATOM 1030 N N . LEU B 1 22 ? -3.443 3.713 20.438 1 39.88 22 LEU B N 1
ATOM 1031 C CA . LEU B 1 22 ? -4.449 2.66 20.375 1 39.88 22 LEU B CA 1
ATOM 1032 C C . LEU B 1 22 ? -5.852 3.238 20.516 1 39.88 22 LEU B C 1
ATOM 1034 O O . LEU B 1 22 ? -6.172 3.838 21.547 1 39.88 22 LEU B O 1
ATOM 1038 N N . HIS B 1 23 ? -6.227 4.023 19.766 1 38.22 23 HIS B N 1
ATOM 1039 C CA . HIS B 1 23 ? -7.633 4.062 20.141 1 38.22 23 HIS B CA 1
ATOM 1040 C C . HIS B 1 23 ? -8.242 2.668 20.141 1 38.22 23 HIS B C 1
ATOM 1042 O O . HIS B 1 23 ? -7.965 1.861 19.25 1 38.22 23 HIS B O 1
ATOM 1048 N N . VAL B 1 24 ? -8.492 2.141 21.25 1 42.81 24 VAL B N 1
ATOM 1049 C CA . VAL B 1 24 ? -9.133 0.888 21.641 1 42.81 24 VAL B CA 1
ATOM 1050 C C . VAL B 1 24 ? -10.094 0.444 20.531 1 42.81 24 VAL B C 1
ATOM 1052 O O . VAL B 1 24 ? -10.188 -0.747 20.219 1 42.81 24 VAL B O 1
ATOM 1055 N N . LEU B 1 25 ? -10.789 1.322 19.922 1 47.69 25 LEU B N 1
ATOM 1056 C CA . LEU B 1 25 ? -11.781 0.903 18.938 1 47.69 25 LEU B CA 1
ATOM 1057 C C . LEU B 1 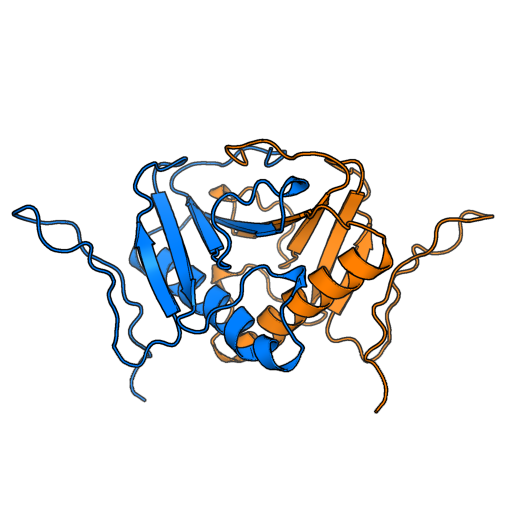25 ? -11.148 0.79 17.547 1 47.69 25 LEU B C 1
ATOM 1059 O O . LEU B 1 25 ? -11.852 0.552 16.562 1 47.69 25 LEU B O 1
ATOM 1063 N N . CYS B 1 26 ? -9.711 0.892 17.672 1 64.12 26 CYS B N 1
ATOM 1064 C CA . CYS B 1 26 ? -9.117 1.038 16.344 1 64.12 26 CYS B CA 1
ATOM 1065 C C . CYS B 1 26 ? -8.719 -0.317 15.773 1 64.12 26 CYS B C 1
ATOM 1067 O O . CYS B 1 26 ? -8.148 -1.15 16.484 1 64.12 26 CYS B O 1
ATOM 1069 N N . ARG B 1 27 ? -9.258 -0.714 14.734 1 87.12 27 ARG B N 1
ATOM 1070 C CA . ARG B 1 27 ? -8.984 -1.923 13.961 1 87.12 27 ARG B CA 1
ATOM 1071 C C . ARG B 1 27 ? -7.516 -1.993 13.555 1 87.12 27 ARG B C 1
ATOM 1073 O O . ARG B 1 27 ? -7.027 -3.051 13.156 1 87.12 27 ARG B O 1
ATOM 1080 N N . CYS B 1 28 ? -6.77 -0.812 13.852 1 92.44 28 CYS B N 1
ATOM 1081 C CA . CYS B 1 28 ? -5.355 -0.728 13.5 1 92.44 28 CYS B CA 1
ATOM 1082 C C . CYS B 1 28 ? -4.578 0.048 14.555 1 92.44 28 CYS B C 1
ATOM 1084 O O . CYS B 1 28 ? -5.148 0.877 15.266 1 92.44 28 CYS B O 1
ATOM 1086 N N . ILE B 1 29 ? -3.289 -0.286 14.664 1 89.44 29 ILE B N 1
ATOM 1087 C CA . ILE B 1 29 ? -2.348 0.469 15.484 1 89.44 29 ILE B CA 1
ATOM 1088 C C . ILE B 1 29 ? -1.251 1.06 14.602 1 89.44 29 ILE B C 1
ATOM 1090 O O . ILE B 1 29 ? -0.875 0.465 13.594 1 89.44 29 ILE B O 1
ATOM 1094 N N . ALA B 1 30 ? -0.865 2.256 14.961 1 91.88 30 ALA B N 1
ATOM 1095 C CA . ALA B 1 30 ? 0.245 2.906 14.273 1 91.88 30 ALA B CA 1
ATOM 1096 C C . ALA B 1 30 ? 1.34 3.314 15.258 1 91.88 30 ALA B C 1
ATOM 1098 O O . ALA B 1 30 ? 1.051 3.803 16.344 1 91.88 30 ALA B O 1
ATOM 1099 N N . PHE B 1 31 ? 2.633 3.025 14.898 1 90.12 31 PHE B N 1
ATOM 1100 C CA . PHE B 1 31 ? 3.754 3.398 15.758 1 90.12 31 PHE B CA 1
ATOM 1101 C C . PHE B 1 31 ? 5.016 3.613 14.93 1 90.12 31 PHE B C 1
ATOM 1103 O O . PHE B 1 31 ? 5.16 3.049 13.844 1 90.12 31 PHE B O 1
ATOM 1110 N N . HIS B 1 32 ? 5.875 4.371 15.43 1 92.94 32 HIS B N 1
ATOM 1111 C CA . HIS B 1 32 ? 7.113 4.672 14.727 1 92.94 32 HIS B CA 1
ATOM 1112 C C . HIS B 1 32 ? 8.031 3.455 14.664 1 92.94 32 HIS B C 1
ATOM 1114 O O . HIS B 1 32 ? 8.141 2.707 15.641 1 92.94 32 HIS B O 1
ATOM 1120 N N . ASP B 1 33 ? 8.586 3.295 13.547 1 92.88 33 ASP B N 1
ATOM 1121 C CA . ASP B 1 33 ? 9.57 2.227 13.422 1 92.88 33 ASP B CA 1
ATOM 1122 C C . ASP B 1 33 ? 10.812 2.523 14.258 1 92.88 33 ASP B C 1
ATOM 1124 O O . ASP B 1 33 ? 11.297 3.658 14.281 1 92.88 33 ASP B O 1
ATOM 1128 N N . VAL B 1 34 ? 11.383 1.55 14.867 1 89.5 34 VAL B N 1
ATOM 1129 C CA . VAL B 1 34 ? 12.523 1.696 15.758 1 89.5 34 VAL B CA 1
ATOM 1130 C C . VAL B 1 34 ? 13.789 1.959 14.945 1 89.5 34 VAL B C 1
ATOM 1132 O O . VAL B 1 34 ? 14.734 2.584 15.438 1 89.5 34 VAL B O 1
ATOM 1135 N N . THR B 1 35 ? 13.906 1.438 13.75 1 93.5 35 THR B N 1
ATOM 1136 C CA . THR B 1 35 ? 15.023 1.635 12.836 1 93.5 35 THR B CA 1
ATOM 1137 C C . THR B 1 35 ? 14.578 2.361 11.57 1 93.5 35 THR B C 1
ATOM 1139 O O . THR B 1 35 ? 14.539 1.772 10.492 1 93.5 35 THR B O 1
ATOM 1142 N N . PRO B 1 36 ? 14.312 3.582 11.734 1 95.31 36 PRO B N 1
ATOM 1143 C CA . PRO B 1 36 ? 13.727 4.336 10.625 1 95.31 36 PRO B CA 1
ATOM 1144 C C . PRO B 1 36 ? 14.633 4.375 9.398 1 95.31 36 PRO B C 1
ATOM 1146 O O . PRO B 1 36 ? 15.852 4.496 9.531 1 95.31 36 PRO B O 1
ATOM 1149 N N . GLN B 1 37 ? 14.078 4.152 8.242 1 97.06 37 GLN B N 1
ATOM 1150 C CA . GLN B 1 37 ? 14.789 4.191 6.969 1 97.06 37 GLN B CA 1
ATOM 1151 C C . GLN B 1 37 ? 14.57 5.527 6.262 1 97.06 37 GLN B C 1
ATOM 1153 O O . GLN B 1 37 ? 15.016 5.711 5.125 1 97.06 37 GLN B O 1
ATOM 1158 N N . ALA B 1 38 ? 13.898 6.473 6.809 1 96.88 38 ALA B N 1
ATOM 1159 C CA . ALA B 1 38 ? 13.633 7.848 6.395 1 96.88 38 ALA B CA 1
ATOM 1160 C C . ALA B 1 38 ? 13.414 8.75 7.602 1 96.88 38 ALA B C 1
ATOM 1162 O O . ALA B 1 38 ? 13.227 8.266 8.727 1 96.88 38 ALA B O 1
ATOM 1163 N N . PRO B 1 39 ? 13.461 10.094 7.426 1 96.94 39 PRO B N 1
ATOM 1164 C CA . PRO B 1 39 ? 13.25 10.984 8.57 1 96.94 39 PRO B CA 1
ATOM 1165 C C . PRO B 1 39 ? 11.961 10.68 9.328 1 96.94 39 PRO B C 1
ATOM 1167 O O . PRO B 1 39 ? 11.922 10.766 10.555 1 96.94 39 PRO B O 1
ATOM 1170 N N . THR B 1 40 ? 10.938 10.375 8.625 1 95.94 40 THR B N 1
ATOM 1171 C CA . THR B 1 40 ? 9.703 9.844 9.203 1 95.94 40 THR B CA 1
ATOM 1172 C C . THR B 1 40 ? 9.43 8.43 8.695 1 95.94 40 THR B C 1
ATOM 1174 O O . THR B 1 40 ? 9.484 8.18 7.492 1 95.94 40 THR B O 1
ATOM 1177 N N . HIS B 1 41 ? 9.273 7.527 9.57 1 96.44 41 HIS B N 1
ATOM 1178 C CA . HIS B 1 41 ? 8.992 6.133 9.258 1 96.44 41 HIS B CA 1
ATOM 1179 C C . HIS B 1 41 ? 8.141 5.488 10.344 1 96.44 41 HIS B C 1
ATOM 1181 O O . HIS B 1 41 ? 8.594 5.312 11.477 1 96.44 41 HIS B O 1
ATOM 1187 N N . PHE B 1 42 ? 6.914 5.16 10.055 1 94.88 42 PHE B N 1
ATOM 1188 C CA . PHE B 1 42 ? 6.043 4.492 11.016 1 94.88 42 PHE B CA 1
ATOM 1189 C C . PHE B 1 42 ? 5.293 3.342 10.359 1 94.88 42 PHE B C 1
ATOM 1191 O O . PHE B 1 42 ? 5.309 3.203 9.133 1 94.88 42 PHE B O 1
ATOM 1198 N N . LEU B 1 43 ? 4.695 2.525 11.219 1 95.44 43 LEU B N 1
ATOM 1199 C CA . LEU B 1 43 ? 4 1.323 10.766 1 95.44 43 LEU B CA 1
ATOM 1200 C C . LEU B 1 43 ? 2.514 1.395 11.109 1 95.44 43 LEU B C 1
ATOM 1202 O O . LEU B 1 43 ? 2.137 1.929 12.148 1 95.44 43 LEU B O 1
ATOM 1206 N N . VAL B 1 44 ? 1.732 0.924 10.234 1 94.75 44 VAL B N 1
ATOM 1207 C CA . VAL B 1 44 ? 0.32 0.68 10.508 1 94.75 44 VAL B CA 1
ATOM 1208 C C . VAL B 1 44 ? 0.044 -0.822 10.5 1 94.75 44 VAL B C 1
ATOM 1210 O O . VAL B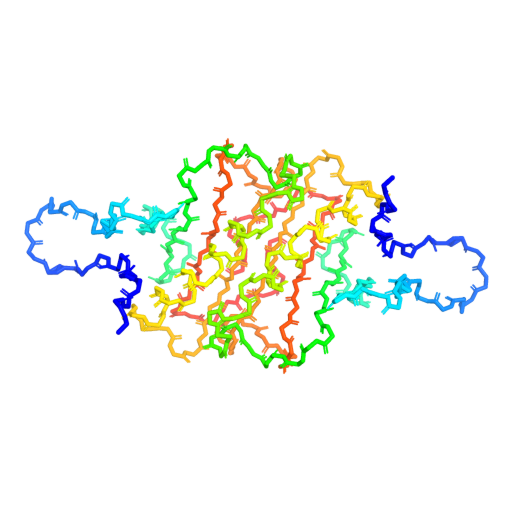 1 44 ? 0.294 -1.501 9.5 1 94.75 44 VAL B O 1
ATOM 1213 N N . VAL B 1 45 ? -0.521 -1.337 11.633 1 94.38 45 VAL B N 1
ATOM 1214 C CA . VAL B 1 45 ? -0.683 -2.768 11.867 1 94.38 45 VAL B CA 1
ATOM 1215 C C . VAL B 1 45 ? -2.123 -3.064 12.273 1 94.38 45 VAL B C 1
ATOM 1217 O O . VAL B 1 45 ? -2.662 -2.426 13.188 1 94.38 45 VAL B O 1
ATOM 1220 N N . PRO B 1 46 ? -2.777 -3.994 11.5 1 95.31 46 PRO B N 1
ATOM 1221 C CA . PRO B 1 46 ? -4.121 -4.371 11.945 1 95.31 46 PRO B CA 1
ATOM 1222 C C . PRO B 1 46 ? -4.102 -5.234 13.203 1 95.31 46 PRO B C 1
ATOM 1224 O O . PRO B 1 46 ? -3.156 -6 13.414 1 95.31 46 PRO B O 1
ATOM 1227 N N . ARG B 1 47 ? -5.109 -5.121 14 1 91.62 47 ARG B N 1
ATOM 1228 C CA . ARG B 1 47 ? -5.227 -5.98 15.172 1 91.62 47 ARG B CA 1
ATOM 1229 C C . ARG B 1 47 ? -5.496 -7.426 14.766 1 91.62 47 ARG B C 1
ATOM 1231 O O . ARG B 1 47 ? -5.027 -8.359 15.422 1 91.62 47 ARG B O 1
ATOM 1238 N N . LYS B 1 48 ? -6.344 -7.586 13.711 1 94.38 48 LYS B N 1
ATOM 1239 C CA . LYS B 1 48 ? -6.578 -8.922 13.18 1 94.38 48 LYS B CA 1
ATOM 1240 C C . LYS B 1 48 ? -5.285 -9.547 12.664 1 94.38 48 LYS B C 1
ATOM 1242 O O . LYS B 1 48 ? -4.574 -8.938 11.859 1 94.38 48 LYS B O 1
ATOM 1247 N N . PRO B 1 49 ? -4.969 -10.688 13.094 1 95.25 49 PRO B N 1
ATOM 1248 C CA . PRO B 1 49 ? -3.742 -11.32 12.609 1 95.25 49 PRO B CA 1
ATOM 1249 C C . PRO B 1 49 ? -3.859 -11.805 11.164 1 95.25 49 PRO B C 1
ATOM 1251 O O . PRO B 1 49 ? -4.703 -12.648 10.859 1 95.25 49 PRO B O 1
ATOM 1254 N N . ILE B 1 50 ? -3.145 -11.258 10.297 1 97.06 50 ILE B N 1
ATOM 1255 C CA . ILE B 1 50 ? -2.943 -11.688 8.922 1 97.06 50 ILE B CA 1
ATOM 1256 C C . ILE B 1 50 ? -1.45 -11.844 8.641 1 97.06 50 ILE B C 1
ATOM 1258 O O . ILE B 1 50 ? -0.695 -10.867 8.711 1 97.06 50 ILE B O 1
ATOM 1262 N N . VAL B 1 51 ? -1.033 -13 8.336 1 97.94 51 VAL B N 1
ATOM 1263 C CA . VAL B 1 51 ? 0.387 -13.328 8.258 1 97.94 51 VAL B CA 1
ATOM 1264 C C . VAL B 1 51 ? 1.028 -12.594 7.086 1 97.94 51 VAL B C 1
ATOM 1266 O O . VAL B 1 51 ? 2.121 -12.039 7.215 1 97.94 51 VAL B O 1
ATOM 1269 N N . GLN B 1 52 ? 0.448 -12.617 5.898 1 97.94 52 GLN B N 1
ATOM 1270 C CA . GLN B 1 52 ? 0.934 -11.961 4.688 1 97.94 52 GLN B CA 1
ATOM 1271 C C . GLN B 1 52 ? -0.221 -11.602 3.76 1 97.94 52 GLN B C 1
ATOM 1273 O O . GLN B 1 52 ? -1.308 -12.172 3.855 1 97.94 52 GLN B O 1
ATOM 1278 N N . LEU B 1 53 ? -0.03 -10.625 2.939 1 98.31 53 LEU B N 1
ATOM 1279 C CA . LEU B 1 53 ? -1.074 -10.164 2.033 1 98.31 53 LEU B CA 1
ATOM 1280 C C . LEU B 1 53 ? -1.578 -11.297 1.154 1 98.31 53 LEU B C 1
ATOM 1282 O O . LEU B 1 53 ? -2.777 -11.391 0.878 1 98.31 53 LEU B O 1
ATOM 1286 N N . SER B 1 54 ? -0.68 -12.188 0.755 1 97.94 54 SER B N 1
ATOM 1287 C CA . SER B 1 54 ? -1.033 -13.297 -0.12 1 97.94 54 SER B CA 1
ATOM 1288 C C . SER B 1 54 ? -2.021 -14.242 0.557 1 97.94 54 SER B C 1
ATOM 1290 O O . SER B 1 54 ? -2.682 -15.039 -0.111 1 97.94 54 SER B O 1
ATOM 1292 N N . LYS B 1 55 ? -2.193 -14.148 1.867 1 97.94 55 LYS B N 1
ATOM 1293 C CA . LYS B 1 55 ? -3.098 -15.008 2.625 1 97.94 55 LYS B CA 1
ATOM 1294 C C . LYS B 1 55 ? -4.371 -14.258 3.016 1 97.94 55 LYS B C 1
ATOM 1296 O O . LYS B 1 55 ? -5.27 -14.836 3.635 1 97.94 55 LYS B O 1
ATOM 1301 N N . ALA B 1 56 ? -4.453 -12.992 2.691 1 97.75 56 ALA B N 1
ATOM 1302 C CA . ALA B 1 56 ? -5.664 -12.219 2.951 1 97.75 56 ALA B CA 1
ATOM 1303 C C . ALA B 1 56 ? -6.832 -12.734 2.121 1 97.75 56 ALA B C 1
ATOM 1305 O O . ALA B 1 56 ? -6.641 -13.242 1.013 1 97.75 56 ALA B O 1
ATOM 1306 N N . GLU B 1 57 ? -7.98 -12.609 2.641 1 97.31 57 GLU B N 1
ATOM 1307 C CA . GLU B 1 57 ? -9.219 -13.016 1.977 1 97.31 57 GLU B CA 1
ATOM 1308 C C . GLU B 1 57 ? -10.016 -11.797 1.521 1 97.31 57 GLU B C 1
ATOM 1310 O O . GLU B 1 57 ? -9.766 -10.68 1.97 1 97.31 57 GLU B O 1
ATOM 1315 N N . ASP B 1 58 ? -11 -12.086 0.665 1 94.44 58 ASP B N 1
ATOM 1316 C CA . ASP B 1 58 ? -11.852 -11 0.177 1 94.44 58 ASP B CA 1
ATOM 1317 C C . ASP B 1 58 ? -12.516 -10.266 1.335 1 94.44 58 ASP B C 1
ATOM 1319 O O . ASP B 1 58 ? -12.742 -9.055 1.258 1 94.44 58 ASP B O 1
ATOM 1323 N N . SER B 1 59 ? -12.805 -10.945 2.41 1 97 59 SER B N 1
ATOM 1324 C CA . SER B 1 59 ? -13.461 -10.367 3.576 1 97 59 SER B CA 1
ATOM 1325 C C . SER B 1 59 ? -12.531 -9.406 4.316 1 97 59 SER B C 1
ATOM 1327 O O . SER B 1 59 ? -12.977 -8.625 5.16 1 97 59 SER B O 1
ATOM 1329 N N . ASP B 1 60 ? -11.25 -9.43 3.939 1 97.19 60 ASP B N 1
ATOM 1330 C CA . ASP B 1 60 ? -10.273 -8.578 4.609 1 97.19 60 ASP B CA 1
ATOM 1331 C C . ASP B 1 60 ? -10.125 -7.234 3.891 1 97.19 60 ASP B C 1
ATOM 1333 O O . ASP B 1 60 ? -9.398 -6.355 4.352 1 97.19 60 ASP B O 1
ATOM 1337 N N . ALA B 1 61 ? -10.875 -7.066 2.811 1 96.31 61 ALA B N 1
ATOM 1338 C CA . ALA B 1 61 ? -10.719 -5.871 1.981 1 96.31 61 ALA B CA 1
ATOM 1339 C C . ALA B 1 61 ? -11 -4.605 2.783 1 96.31 61 ALA B C 1
ATOM 1341 O O . ALA B 1 61 ? -10.258 -3.627 2.689 1 96.31 61 ALA B O 1
ATOM 1342 N N . ALA B 1 62 ? -12.039 -4.629 3.588 1 95.25 62 ALA B N 1
ATOM 1343 C CA . ALA B 1 62 ? -12.406 -3.457 4.379 1 95.25 62 ALA B CA 1
ATOM 1344 C C . ALA B 1 62 ? -11.297 -3.08 5.352 1 95.25 62 ALA B C 1
ATOM 1346 O O . ALA B 1 62 ? -10.969 -1.9 5.508 1 95.25 62 ALA B O 1
ATOM 1347 N N . LEU B 1 63 ? -10.75 -4.102 5.949 1 95.56 63 LEU B N 1
ATOM 1348 C CA . LEU B 1 63 ? -9.664 -3.885 6.902 1 95.56 63 LEU B CA 1
ATOM 1349 C C . LEU B 1 63 ? -8.43 -3.328 6.203 1 95.56 63 LEU B C 1
ATOM 1351 O O . LEU B 1 63 ? -7.809 -2.381 6.695 1 95.56 63 LEU B O 1
ATOM 1355 N N . LEU B 1 64 ? -8.094 -3.865 5.051 1 97.62 64 LEU B N 1
ATOM 1356 C CA . LEU B 1 64 ? -6.938 -3.412 4.281 1 97.62 64 LEU B CA 1
ATOM 1357 C C . LEU B 1 64 ? -7.105 -1.957 3.855 1 97.62 64 LEU B C 1
ATOM 1359 O O . LEU B 1 64 ? -6.164 -1.167 3.945 1 97.62 64 LEU B O 1
ATOM 1363 N N . GLY B 1 65 ? -8.305 -1.64 3.375 1 97.06 65 GLY B N 1
ATOM 1364 C CA . GLY B 1 65 ? -8.602 -0.257 3.035 1 97.06 65 GLY B CA 1
ATOM 1365 C C . GLY B 1 65 ? -8.508 0.683 4.223 1 97.06 65 GLY B C 1
ATOM 1366 O O . GLY B 1 65 ? -8.008 1.803 4.094 1 97.06 65 GLY B O 1
ATOM 1367 N N . HIS B 1 66 ? -9.008 0.212 5.332 1 95.06 66 HIS B N 1
ATOM 1368 C CA . HIS B 1 66 ? -8.93 1 6.559 1 95.06 66 HIS B CA 1
ATOM 1369 C C . HIS B 1 66 ? -7.484 1.277 6.949 1 95.06 66 HIS B C 1
ATOM 1371 O O . HIS B 1 66 ? -7.156 2.379 7.398 1 95.06 66 HIS B O 1
ATOM 1377 N N . MET B 1 67 ? -6.613 0.322 6.785 1 95.75 67 MET B N 1
ATOM 1378 C CA . MET B 1 67 ? -5.191 0.516 7.074 1 95.75 67 MET B CA 1
ATOM 1379 C C . MET B 1 67 ? -4.629 1.684 6.27 1 95.75 67 MET B C 1
ATOM 1381 O O . MET B 1 67 ? -3.869 2.496 6.801 1 95.75 67 MET B O 1
ATOM 1385 N N . MET B 1 68 ? -5.016 1.789 5.004 1 97.12 68 MET B N 1
ATOM 1386 C CA . MET B 1 68 ? -4.512 2.854 4.141 1 97.12 68 MET B CA 1
ATOM 1387 C C . MET B 1 68 ? -5.055 4.211 4.574 1 97.12 68 MET B C 1
ATOM 1389 O O . MET B 1 68 ? -4.336 5.211 4.551 1 97.12 68 MET B O 1
ATOM 1393 N N . ILE B 1 69 ? -6.289 4.234 4.98 1 95.88 69 ILE B N 1
ATOM 1394 C CA . ILE B 1 69 ? -6.895 5.469 5.465 1 95.88 69 ILE B CA 1
ATOM 1395 C C . ILE B 1 69 ? -6.207 5.906 6.754 1 95.88 69 ILE B C 1
ATOM 1397 O O . ILE B 1 69 ? -5.918 7.094 6.941 1 95.88 69 ILE B O 1
ATOM 1401 N N . VAL B 1 70 ? -5.953 4.965 7.656 1 93.56 70 VAL B N 1
ATOM 1402 C CA . VAL B 1 70 ? -5.234 5.27 8.891 1 93.56 70 VAL B CA 1
ATOM 1403 C C . VAL B 1 70 ? -3.846 5.809 8.562 1 93.56 70 VAL B C 1
ATOM 1405 O O . VAL B 1 70 ? -3.398 6.793 9.156 1 93.56 70 VAL B O 1
ATOM 1408 N N . ALA B 1 71 ? -3.178 5.168 7.598 1 95.44 71 ALA B N 1
ATOM 1409 C CA . ALA B 1 71 ? -1.847 5.602 7.188 1 95.44 71 ALA B CA 1
ATOM 1410 C C . ALA B 1 71 ? -1.858 7.062 6.75 1 95.44 71 ALA B C 1
ATOM 1412 O O . ALA B 1 71 ? -1.021 7.855 7.188 1 95.44 71 ALA B O 1
ATOM 1413 N N . LYS B 1 72 ? -2.811 7.406 5.844 1 95.31 72 LYS B N 1
ATOM 1414 C CA . LYS B 1 72 ? -2.816 8.773 5.332 1 95.31 72 LYS B CA 1
ATOM 1415 C C . LYS B 1 72 ? -3.182 9.773 6.43 1 95.31 72 LYS B C 1
ATOM 1417 O O . LYS B 1 72 ? -2.643 10.883 6.473 1 95.31 72 LYS B O 1
ATOM 1422 N N . LYS B 1 73 ? -4.105 9.406 7.363 1 93.12 73 LYS B N 1
ATOM 1423 C CA . LYS B 1 73 ? -4.473 10.289 8.461 1 93.12 73 LYS B CA 1
ATOM 1424 C C . LYS B 1 73 ? -3.287 10.531 9.398 1 93.12 73 LYS B C 1
ATOM 1426 O O . LYS B 1 73 ? -3.049 11.664 9.828 1 93.12 73 LYS B O 1
ATOM 1431 N N . CYS B 1 74 ? -2.578 9.5 9.703 1 92.44 74 CYS B N 1
ATOM 1432 C CA . CYS B 1 74 ? -1.387 9.617 10.539 1 92.44 74 CYS B CA 1
ATOM 1433 C C . CYS B 1 74 ? -0.335 10.492 9.867 1 92.44 74 CYS B C 1
ATOM 1435 O O . CYS B 1 74 ? 0.302 11.32 10.516 1 92.44 74 CYS B O 1
ATOM 1437 N N . ALA B 1 75 ? -0.172 10.258 8.594 1 94.5 75 ALA B N 1
ATOM 1438 C CA . ALA B 1 75 ? 0.792 11.055 7.84 1 94.5 75 ALA B CA 1
ATOM 1439 C C . ALA B 1 75 ? 0.44 12.539 7.891 1 94.5 75 ALA B C 1
ATOM 1441 O O . ALA B 1 75 ? 1.326 13.391 8.008 1 94.5 75 ALA B O 1
ATOM 1442 N N . GLU B 1 76 ? -0.845 12.82 7.781 1 93.44 76 GLU B N 1
ATOM 1443 C CA . GLU B 1 76 ? -1.331 14.188 7.883 1 93.44 76 GLU B CA 1
ATOM 1444 C C . GLU B 1 76 ? -1.063 14.766 9.273 1 93.44 76 GLU B C 1
ATOM 1446 O O . GLU B 1 76 ? -0.563 15.891 9.398 1 93.44 76 GLU B O 1
ATOM 1451 N N . GLN B 1 77 ? -1.35 14.039 10.25 1 91 77 GLN B N 1
ATOM 1452 C CA . GLN B 1 77 ? -1.197 14.484 11.633 1 91 77 GLN B CA 1
ATOM 1453 C C . GLN B 1 77 ? 0.269 14.734 11.969 1 91 77 GLN B C 1
ATOM 1455 O O . GLN B 1 77 ? 0.594 15.695 12.672 1 91 77 GLN B O 1
ATOM 1460 N N . ILE B 1 78 ? 1.189 13.836 11.531 1 90 78 ILE B N 1
ATOM 1461 C CA . ILE B 1 78 ? 2.621 13.938 11.797 1 90 78 ILE B CA 1
ATOM 1462 C C . ILE B 1 78 ? 3.209 15.109 11.016 1 90 78 ILE B C 1
ATOM 1464 O O . ILE B 1 78 ? 4.215 15.695 11.43 1 90 78 ILE B O 1
ATOM 1468 N N . GLY B 1 79 ? 2.623 15.367 9.836 1 91.81 79 GLY B N 1
ATOM 1469 C CA . GLY B 1 79 ? 3.064 16.516 9.047 1 91.81 79 GLY B CA 1
ATOM 1470 C C . GLY B 1 79 ? 3.951 16.125 7.883 1 91.81 79 GLY B C 1
ATOM 1471 O O . GLY B 1 79 ? 5.102 16.547 7.797 1 91.81 79 GLY B O 1
ATOM 1472 N N . LEU B 1 80 ? 3.455 15.414 6.988 1 95.44 80 LEU B N 1
ATOM 1473 C CA . LEU B 1 80 ? 4.121 15.078 5.738 1 95.44 80 LEU B CA 1
ATOM 1474 C C . LEU B 1 80 ? 3.436 15.75 4.555 1 95.44 80 LEU B C 1
ATOM 1476 O O . LEU B 1 80 ? 2.891 15.078 3.68 1 95.44 80 LEU B O 1
ATOM 1480 N N . PRO B 1 81 ? 3.527 17.016 4.469 1 93.75 81 PRO B N 1
ATOM 1481 C CA . PRO B 1 81 ? 2.744 17.781 3.494 1 93.75 81 PRO B CA 1
ATOM 1482 C C . PRO B 1 81 ? 3.207 17.547 2.057 1 93.75 81 PRO B C 1
ATOM 1484 O O . PRO B 1 81 ? 2.439 17.766 1.115 1 93.75 81 PRO B O 1
ATOM 1487 N N . LYS B 1 82 ? 4.438 17.141 1.884 1 97.5 82 LYS B N 1
ATOM 1488 C CA . LYS B 1 82 ? 4.969 17 0.532 1 97.5 82 LYS B CA 1
ATOM 1489 C C . LYS B 1 82 ? 4.84 15.562 0.041 1 97.5 82 LYS B C 1
ATOM 1491 O O . LYS B 1 82 ? 5.316 15.227 -1.044 1 97.5 82 LYS B O 1
ATOM 1496 N N . GLY B 1 83 ? 4.328 14.672 0.946 1 98.06 83 GLY B N 1
ATOM 1497 C CA . GLY B 1 83 ? 4.074 13.312 0.501 1 98.06 83 GLY B CA 1
ATOM 1498 C C . GLY B 1 83 ? 4.848 12.273 1.29 1 98.06 83 GLY B C 1
ATOM 1499 O O . GLY B 1 83 ? 5.523 12.609 2.268 1 98.06 83 GLY B O 1
ATOM 1500 N N . TYR B 1 84 ? 4.664 11.039 0.921 1 98.44 84 TYR B N 1
ATOM 1501 C CA . TYR B 1 84 ? 5.215 9.859 1.576 1 98.44 84 TYR B CA 1
ATOM 1502 C C . TYR B 1 84 ? 5.027 8.617 0.71 1 98.44 84 TYR B C 1
ATOM 1504 O O . TYR B 1 84 ? 4.387 8.68 -0.342 1 98.44 84 TYR B O 1
ATOM 1512 N N . ARG B 1 85 ? 5.637 7.57 1.08 1 98.75 85 ARG B N 1
ATOM 1513 C CA . ARG B 1 85 ? 5.555 6.289 0.386 1 98.75 85 ARG B CA 1
ATOM 1514 C C . ARG B 1 85 ? 5.012 5.199 1.308 1 98.75 85 ARG B C 1
ATOM 1516 O O . ARG B 1 85 ? 5.445 5.082 2.455 1 98.75 85 ARG B O 1
ATOM 1523 N N . LEU B 1 86 ? 3.99 4.492 0.858 1 98.75 86 LEU B N 1
ATOM 1524 C CA . LEU B 1 86 ? 3.523 3.289 1.539 1 98.75 86 LEU B CA 1
ATOM 1525 C C . LEU B 1 86 ? 4.195 2.045 0.966 1 98.75 86 LEU B C 1
ATOM 1527 O O . LEU B 1 86 ? 4.316 1.907 -0.253 1 98.75 86 LEU B O 1
ATOM 1531 N N . ILE B 1 87 ? 4.621 1.17 1.837 1 98.62 87 ILE B N 1
ATOM 1532 C CA . ILE B 1 87 ? 5.238 -0.085 1.421 1 98.62 87 ILE B CA 1
ATOM 1533 C C . ILE B 1 87 ? 4.617 -1.245 2.197 1 98.62 87 ILE B C 1
ATOM 1535 O O . ILE B 1 87 ? 4.465 -1.172 3.418 1 98.62 87 ILE B O 1
ATOM 1539 N N . LEU B 1 88 ? 4.207 -2.229 1.556 1 98.69 88 LEU B N 1
ATOM 1540 C CA . LEU B 1 88 ? 3.799 -3.496 2.15 1 98.69 88 LEU B CA 1
ATOM 1541 C C . LEU B 1 88 ? 4.582 -4.656 1.548 1 98.69 88 LEU B C 1
ATOM 1543 O O . LEU B 1 88 ? 4.527 -4.887 0.337 1 98.69 88 LEU B O 1
ATOM 1547 N N . ASN B 1 89 ? 5.312 -5.371 2.346 1 98.62 89 ASN B N 1
ATOM 1548 C CA . ASN B 1 89 ? 6.141 -6.496 1.921 1 98.62 89 ASN B CA 1
ATOM 1549 C C . ASN B 1 89 ? 5.426 -7.828 2.133 1 98.62 89 ASN B C 1
ATOM 1551 O O . ASN B 1 89 ? 4.875 -8.078 3.207 1 98.62 89 ASN B O 1
ATOM 1555 N N . ASP B 1 90 ? 5.371 -8.617 1.094 1 98.69 90 ASP B N 1
ATOM 1556 C CA . ASP B 1 90 ? 4.797 -9.953 1.152 1 98.69 90 ASP B CA 1
ATOM 1557 C C . ASP B 1 90 ? 5.852 -11.016 0.851 1 98.69 90 ASP B C 1
ATOM 1559 O O . ASP B 1 90 ? 6.473 -11 -0.213 1 98.69 90 ASP B O 1
ATOM 1563 N N . GLY B 1 91 ? 6.184 -11.906 1.823 1 98.31 91 GLY B N 1
ATOM 1564 C CA . GLY B 1 91 ? 7.078 -13.031 1.587 1 98.31 91 GLY B CA 1
ATOM 1565 C C . GLY B 1 91 ? 8.539 -12.625 1.496 1 98.31 91 GLY B C 1
ATOM 1566 O O . GLY B 1 91 ? 8.859 -11.438 1.576 1 98.31 91 GLY B O 1
ATOM 1567 N N . PRO B 1 92 ? 9.391 -13.625 1.367 1 97.88 92 PRO B N 1
ATOM 1568 C CA . PRO B 1 92 ? 10.836 -13.375 1.363 1 97.88 92 PRO B CA 1
ATOM 1569 C C . PRO B 1 92 ? 11.281 -12.484 0.208 1 97.88 92 PRO B C 1
ATOM 1571 O O . PRO B 1 92 ? 12.125 -11.602 0.392 1 97.88 92 PRO B O 1
ATOM 1574 N N . ASP B 1 93 ? 10.711 -12.602 -0.968 1 97.88 93 ASP B N 1
ATOM 1575 C CA . ASP B 1 93 ? 11.117 -11.789 -2.111 1 97.88 93 ASP B CA 1
ATOM 1576 C C . ASP B 1 93 ? 10.703 -10.328 -1.924 1 97.88 93 ASP B C 1
ATOM 1578 O O . ASP B 1 93 ? 11.383 -9.422 -2.402 1 97.88 93 ASP B O 1
ATOM 1582 N N . GLY B 1 94 ? 9.609 -10.094 -1.21 1 97.94 94 GLY B N 1
ATOM 1583 C CA . GLY B 1 94 ? 9.188 -8.734 -0.903 1 97.94 94 GLY B CA 1
ATOM 1584 C C . GLY B 1 94 ? 10.016 -8.094 0.193 1 97.94 94 GLY B C 1
ATOM 1585 O O . GLY B 1 94 ? 9.977 -6.871 0.372 1 97.94 94 GLY B O 1
ATOM 1586 N N . GLY B 1 95 ? 10.773 -8.992 0.896 1 97.44 95 GLY B N 1
ATOM 1587 C CA . GLY B 1 95 ? 11.578 -8.492 1.999 1 97.44 95 GLY B CA 1
ATOM 1588 C C . GLY B 1 95 ? 10.852 -8.523 3.33 1 97.44 95 GLY B C 1
ATOM 1589 O O . GLY B 1 95 ? 11.156 -7.738 4.23 1 97.44 95 GLY B O 1
ATOM 1590 N N . GLN B 1 96 ? 9.836 -9.328 3.416 1 97.81 96 GLN B N 1
ATOM 1591 C CA . GLN B 1 96 ? 9.094 -9.445 4.672 1 97.81 96 GLN B CA 1
ATOM 1592 C C . GLN B 1 96 ? 9.922 -10.172 5.73 1 97.81 96 GLN B C 1
ATOM 1594 O O . GLN B 1 96 ? 10.375 -11.297 5.512 1 97.81 96 GLN B O 1
ATOM 1599 N N . SER B 1 97 ? 10.102 -9.547 6.867 1 95.81 97 SER B N 1
ATOM 1600 C CA . SER B 1 97 ? 10.867 -10.148 7.953 1 95.81 97 SER B CA 1
ATOM 1601 C C . SER B 1 97 ? 9.992 -10.406 9.172 1 95.81 97 SER B C 1
ATOM 1603 O O . SER B 1 97 ? 10.375 -11.156 10.07 1 95.81 97 SER B O 1
ATOM 1605 N N . VAL B 1 98 ? 8.898 -9.703 9.258 1 95.75 98 VAL B N 1
ATOM 1606 C CA . VAL B 1 98 ? 7.863 -9.922 10.258 1 95.75 98 VAL B CA 1
ATOM 1607 C C . VAL B 1 98 ? 6.605 -10.461 9.586 1 95.75 98 VAL B C 1
ATOM 1609 O O . VAL B 1 98 ? 6.094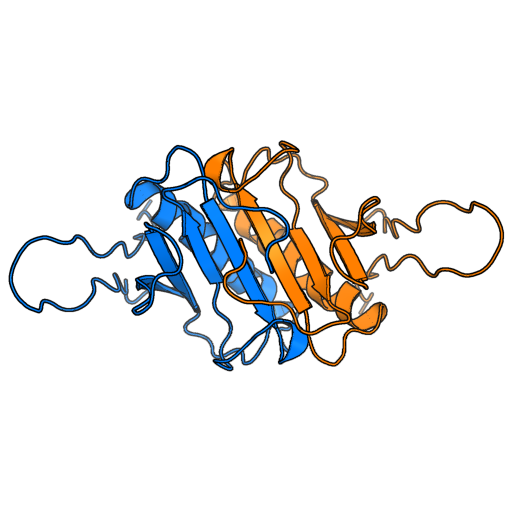 -9.867 8.633 1 95.75 98 VAL B O 1
ATOM 1612 N N . TYR B 1 99 ? 6.18 -11.641 10.047 1 96.38 99 TYR B N 1
ATOM 1613 C CA . TYR B 1 99 ? 5.07 -12.289 9.359 1 96.38 99 TYR B CA 1
ATOM 1614 C C . TYR B 1 99 ? 3.74 -11.938 10.008 1 96.38 99 TYR B C 1
ATOM 1616 O O . TYR B 1 99 ? 3.053 -12.805 10.555 1 96.38 99 TYR B O 1
ATOM 1624 N N . HIS B 1 100 ? 3.346 -10.781 10.023 1 97.19 100 HIS B N 1
ATOM 1625 C CA . HIS B 1 100 ? 2.131 -10.023 10.305 1 97.19 100 HIS B CA 1
ATOM 1626 C C . HIS B 1 100 ? 2.031 -8.797 9.406 1 97.19 100 HIS B C 1
ATOM 1628 O O . HIS B 1 100 ? 2.939 -7.961 9.383 1 97.19 100 HIS B O 1
ATOM 1634 N N . ILE B 1 101 ? 0.995 -8.695 8.641 1 98.12 101 ILE B N 1
ATOM 1635 C CA . ILE B 1 101 ? 0.909 -7.645 7.629 1 98.12 101 ILE B CA 1
ATOM 1636 C C . ILE B 1 101 ? 1.06 -6.277 8.297 1 98.12 101 ILE B C 1
ATOM 1638 O O . ILE B 1 101 ? 0.556 -6.059 9.398 1 98.12 101 ILE B O 1
ATOM 1642 N N . HIS B 1 102 ? 1.74 -5.406 7.738 1 96.88 102 HIS B N 1
ATOM 1643 C CA . HIS B 1 102 ? 1.818 -4.012 8.156 1 96.88 102 HIS B CA 1
ATOM 1644 C C . HIS B 1 102 ? 2.254 -3.113 7.008 1 96.88 102 HIS B C 1
ATOM 1646 O O . HIS B 1 102 ? 2.906 -3.57 6.07 1 96.88 102 HIS B O 1
ATOM 1652 N N . ILE B 1 103 ? 1.865 -1.911 7.043 1 98 103 ILE B N 1
ATOM 1653 C CA . ILE B 1 103 ? 2.238 -0.898 6.062 1 98 103 ILE B CA 1
ATOM 1654 C C . ILE B 1 103 ? 3.338 -0.007 6.633 1 98 103 ILE B C 1
ATOM 1656 O O . ILE B 1 103 ? 3.189 0.551 7.723 1 98 103 ILE B O 1
ATOM 1660 N N . HIS B 1 104 ? 4.422 0.023 5.953 1 97.88 104 HIS B N 1
ATOM 1661 C CA . HIS B 1 104 ? 5.418 1.053 6.227 1 97.88 104 HIS B CA 1
ATOM 1662 C C . HIS B 1 104 ? 5.02 2.385 5.598 1 97.88 104 HIS B C 1
ATOM 1664 O O . HIS B 1 104 ? 4.668 2.438 4.418 1 97.88 104 HIS B O 1
ATOM 1670 N N . VAL B 1 105 ? 5.074 3.424 6.348 1 97.44 105 VAL B N 1
ATOM 1671 C CA . VAL B 1 105 ? 4.898 4.781 5.84 1 97.44 105 VAL B CA 1
ATOM 1672 C C . VAL B 1 105 ? 6.191 5.57 6.016 1 97.44 105 VAL B C 1
ATOM 1674 O O . VAL B 1 105 ? 6.672 5.746 7.137 1 97.44 105 VAL B O 1
ATOM 1677 N N . MET B 1 106 ? 6.746 5.992 4.91 1 98.25 106 MET B N 1
ATOM 1678 C CA . MET B 1 106 ? 8.039 6.676 4.93 1 98.25 106 MET B CA 1
ATOM 1679 C C . MET B 1 106 ? 7.941 8.039 4.258 1 98.25 106 MET B C 1
ATOM 1681 O O . MET B 1 106 ? 7.324 8.18 3.201 1 98.25 106 MET B O 1
ATOM 1685 N N . GLY B 1 107 ? 8.477 9.047 4.859 1 97.75 107 GLY B N 1
ATOM 1686 C CA . GLY B 1 107 ? 8.477 10.406 4.34 1 97.75 107 GLY B CA 1
ATOM 1687 C C . GLY B 1 107 ? 9.477 11.312 5.031 1 97.75 107 GLY B C 1
ATOM 1688 O O . GLY B 1 107 ? 10.406 10.828 5.684 1 97.75 107 GLY B O 1
ATOM 1689 N N . GLY B 1 108 ? 9.352 12.594 4.793 1 97.31 108 GLY B N 1
ATOM 1690 C CA . GLY B 1 108 ? 10.242 13.578 5.387 1 97.31 108 GLY B CA 1
ATOM 1691 C C . GLY B 1 108 ? 11.461 13.875 4.531 1 97.31 108 GLY B C 1
ATOM 1692 O O . GLY B 1 108 ? 12.297 14.703 4.895 1 97.31 108 GLY B O 1
ATOM 1693 N N . ARG B 1 109 ? 11.57 13.25 3.41 1 97.19 109 ARG B N 1
ATOM 1694 C CA . ARG B 1 109 ? 12.57 13.461 2.363 1 97.19 109 ARG B CA 1
ATOM 1695 C C . ARG B 1 109 ? 12.062 12.953 1.018 1 97.19 109 ARG B C 1
ATOM 1697 O O . ARG B 1 109 ? 11.078 12.211 0.957 1 97.19 109 ARG B O 1
ATOM 1704 N N . GLN B 1 110 ? 12.68 13.375 -0.014 1 97.56 110 GLN B N 1
ATOM 1705 C CA . GLN B 1 110 ? 12.406 12.773 -1.313 1 97.56 110 GLN B CA 1
ATOM 1706 C C . GLN B 1 110 ? 12.93 11.344 -1.379 1 97.56 110 GLN B C 1
ATOM 1708 O O . GLN B 1 110 ? 14.133 11.117 -1.253 1 97.56 110 GLN B O 1
ATOM 1713 N N . LEU B 1 111 ? 12.07 10.453 -1.552 1 97.25 111 LEU B N 1
ATOM 1714 C CA . LEU B 1 111 ? 12.461 9.055 -1.616 1 97.25 111 LEU B CA 1
ATOM 1715 C C . LEU B 1 111 ? 12.938 8.688 -3.018 1 97.25 111 LEU B C 1
ATOM 1717 O O . LEU B 1 111 ? 12.43 9.211 -4.008 1 97.25 111 LEU B O 1
ATOM 1721 N N . GLY B 1 112 ? 13.852 7.777 -3.014 1 95.12 112 GLY B N 1
ATOM 1722 C CA . GLY B 1 112 ? 14.461 7.387 -4.273 1 95.12 112 GLY B CA 1
ATOM 1723 C C . GLY B 1 112 ? 13.672 6.32 -5.012 1 95.12 112 GLY B C 1
ATOM 1724 O O . GLY B 1 112 ? 12.812 5.656 -4.426 1 95.12 112 GLY B O 1
ATOM 1725 N N . TRP B 1 113 ? 13.922 6.125 -6.281 1 94.88 113 TRP B N 1
ATOM 1726 C CA . TRP B 1 113 ? 13.375 5.125 -7.191 1 94.88 113 TRP B CA 1
ATOM 1727 C C . TRP B 1 113 ? 14.477 4.473 -8.016 1 94.88 113 TRP B C 1
ATOM 1729 O O . TRP B 1 113 ? 15.383 5.156 -8.5 1 94.88 113 TRP B O 1
ATOM 1739 N N . PRO B 1 114 ? 14.539 3.145 -8.07 1 94.94 114 PRO B N 1
ATOM 1740 C CA . PRO B 1 114 ? 13.531 2.17 -7.668 1 94.94 114 PRO B CA 1
ATOM 1741 C C . PRO B 1 114 ? 13.5 1.946 -6.156 1 94.94 114 PRO B C 1
ATOM 1743 O O . PRO B 1 114 ? 14.445 2.314 -5.453 1 94.94 114 PRO B O 1
ATOM 1746 N N . PRO B 1 115 ? 12.438 1.43 -5.668 1 93.94 115 PRO B N 1
ATOM 1747 C CA . PRO B 1 115 ? 12.273 1.239 -4.227 1 93.94 115 PRO B CA 1
ATOM 1748 C C . PRO B 1 115 ? 12.906 -0.061 -3.729 1 93.94 115 PRO B C 1
ATOM 1750 O O . PRO B 1 115 ? 12.281 -0.792 -2.953 1 93.94 115 PRO B O 1
ATOM 1753 N N . GLY B 1 116 ? 14.133 -0.331 -4.078 1 86 116 GLY B N 1
ATOM 1754 C CA . GLY B 1 116 ? 14.844 -1.524 -3.646 1 86 116 GLY B CA 1
ATOM 1755 C C . GLY B 1 116 ? 14.898 -2.604 -4.711 1 86 116 GLY B C 1
ATOM 1756 O O . GLY B 1 116 ? 14.227 -2.506 -5.738 1 86 116 GLY B O 1
#

pLDDT: mean 82.36, std 25.05, range [22.05, 98.75]

Organism: Oncorhynchus tshawytscha (NCBI:txid74940)

Foldseek 3Di:
DPDPDLQADDDDDPVDPFSQNPPVPDQWTKGFDPDAPAPGKMKIAGPDFDQFPVRDDPVCVVVVVSSVVSLVVNCVVVDQVVDWDWAWAGPVVSPDPGRGTMIMTHGPDDDDPPPD/DPDPDLQADDDDDPVDPQSQVPPVPDQWTKGFDPDAPAPGKMKIAGPDFDQFPVRDDPVCVVVVVSSVVSLVVNCVVVDQVVDWDKAWAGPVVSPDPGRGTMIMTHGPDDDDPPPD

Nearest PDB structures (foldseek):
  3o1c-assembly1_A-2  TM=1.003E+00  e=2.210E-14  Oryctolagus cuniculus
  5km6-assembly1_A-2  TM=1.001E+00  e=3.042E-14  Homo sapiens
  6j65-assembly1_B  TM=1.002E+00  e=4.465E-14  Homo sapiens
  3o1x-assembly1_A-2  TM=1.002E+00  e=5.074E-14  Oryctolagus cuniculus
  5waa-assembly1_B  TM=9.990E-01  e=8.464E-14  Homo sapiens

Sequence (232 aa):
VPGAPVCVKNKGGQLNIRKVVLHVLCRCIAFHDVTPQAPTHFLVVPRKPIVQLSKAEDSDAALLGHMMIVAKKCAEQIGLPKGYRLILNDGPDGGQSVYHIHIHVMGGRQLGWPPGVPGAPVCVKNKGGQLNIRKVVLHVLCRCIAFHDVTPQAPTHFLVVPRKPIVQLSKAEDSDAALLGHMMIVAKKCAEQIGLPKGYRLILNDGPDGGQSVYHIHIHVMGGRQLGWPPG

Radius of gyration: 17.24 Å; Cα contacts (8 Å, |Δi|>4): 510; chains: 2; bounding box: 37×35×62 Å

InterPro domains:
  IPR001310 Histidine triad (HIT) protein [PR00332] (29-47)
  IPR001310 Histidine triad (HIT) protein [PR00332] (96-106)
  IPR001310 Histidine triad (HIT) protein [PTHR23089] (27-116)
  IPR011146 HIT-like domain [PF01230] (18-110)
  IPR011146 HIT-like domain [PS51084] (8-116)
  IPR019808 Histidine triad, conserved site [PS00892] (89-107)
  IPR036265 HIT-like superfamily [G3DSA:3.30.428.10] (7-116)
  IPR036265 HIT-like superfamily [SSF54197] (27-115)

Solvent-accessible surface area (backbone atoms only — not comparable to full-atom values): 12684 Å² total; per-residue (Å²): 129,89,70,79,74,66,30,63,47,83,77,83,87,76,10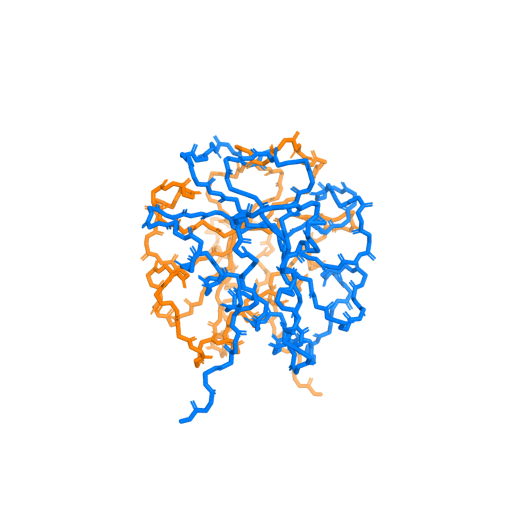1,59,80,74,32,44,25,58,43,85,87,44,67,43,38,30,42,69,46,91,76,53,78,40,85,34,29,30,34,37,30,54,70,69,90,41,53,32,61,81,72,58,52,82,86,42,21,56,58,51,6,43,48,53,52,51,49,39,50,35,40,58,72,77,62,40,88,53,21,25,27,40,37,34,47,19,41,63,18,23,52,37,84,64,76,48,48,45,36,39,40,35,20,74,48,72,41,47,82,64,52,58,130,89,71,78,72,63,30,64,50,83,75,84,88,77,98,59,80,77,33,44,24,56,42,84,88,44,66,44,38,32,42,70,46,90,78,54,78,41,85,34,28,32,35,37,32,54,71,68,89,40,52,31,61,80,72,59,52,83,86,41,21,54,58,52,6,43,47,53,52,50,46,40,48,35,39,57,72,76,62,40,87,53,20,24,28,40,38,35,47,20,41,63,19,23,53,37,85,62,76,48,48,45,37,40,40,35,21,76,47,72,41,46,83,65,52,58